Protein AF-0000000065873515 (afdb_homodimer)

Nearest PDB structures (foldseek):
  7zod-assembly1_t  TM=5.521E-01  e=2.721E+00  Escherichia coli
  6u2w-assembly1_A  TM=3.220E-01  e=3.667E+00  Homo sapiens
  4gej-assembly10_J  TM=2.648E-01  e=6.660E+00  Homo sapiens
  7zod-assembly1_t  TM=5.519E-01  e=2.684E+00  Escherichia col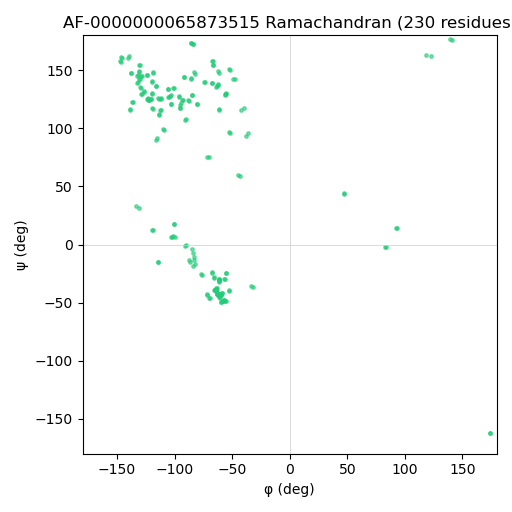i
  6u2w-assembly1_A  TM=3.619E-01  e=4.080E+00  Homo sapiens

Foldseek 3Di:
DPPPDDDPQQVVVVVLLVVCVVPPDDPDFCSVVPWGKAKDADDDDDPPDADPPDDGFIAIKTKFAKDKDWDWDADPNDIDIDIDIDHIDMDIDTDPDPDHGDDSVRRVVSRVVVNVD/DPPPDDDPQQVVQVVLLVVCVVPPPDPDFCSVVPWGKAKDADDDDDPPDADPPDDGFIAIKTKFAKDKDWDWDADPNDIDIDIDIDHIDMDIDTDPDPDHGDDSVRRVVSRVVVNVD

pLDDT: mean 88.31, std 12.33, range [30.72, 98.06]

Radius of gyration: 22.91 Å; Cα contacts (8 Å, |Δi|>4): 433; chains: 2; bounding box: 42×66×53 Å

Structure (mmCIF, N/CA/C/O backbone):
data_AF-0000000065873515-model_v1
#
loop_
_entity.id
_entity.type
_entity.pdbx_description
1 polymer 'Early E3 13.3 kDa protein'
#
loop_
_atom_site.group_PDB
_atom_site.id
_atom_site.type_symbol
_atom_site.label_atom_id
_atom_site.label_alt_id
_atom_site.label_comp_id
_atom_site.label_asym_id
_atom_site.label_entity_id
_atom_site.label_seq_id
_atom_site.pdbx_PDB_ins_code
_atom_site.Cartn_x
_atom_site.Cartn_y
_atom_site.Cartn_z
_atom_site.occupancy
_atom_site.B_iso_or_equiv
_atom_site.auth_seq_id
_atom_site.auth_comp_id
_atom_site.auth_asym_id
_atom_site.auth_atom_id
_atom_site.pdbx_PDB_model_num
ATOM 1 N N . MET A 1 1 ? 26.203 -21.922 4.719 1 31.25 1 MET A N 1
ATOM 2 C CA . MET A 1 1 ? 24.938 -21.328 4.277 1 31.25 1 MET A CA 1
ATOM 3 C C . MET A 1 1 ? 24.266 -22.219 3.24 1 31.25 1 MET A C 1
ATOM 5 O O . MET A 1 1 ? 24.797 -22.438 2.158 1 31.25 1 MET A O 1
ATOM 9 N N . ALA A 1 2 ? 23.594 -23.234 3.686 1 43.09 2 ALA A N 1
ATOM 10 C CA . ALA A 1 2 ? 23.078 -24.25 2.775 1 43.09 2 ALA A CA 1
ATOM 11 C C . ALA A 1 2 ? 22.266 -23.625 1.65 1 43.09 2 ALA A C 1
ATOM 13 O O . ALA A 1 2 ? 21.375 -22.812 1.903 1 43.09 2 ALA A O 1
ATOM 14 N N . MET A 1 3 ? 22.766 -23.391 0.52 1 44.97 3 MET A N 1
ATOM 15 C CA . MET A 1 3 ? 22.062 -22.922 -0.662 1 44.97 3 MET A CA 1
ATOM 16 C C . MET A 1 3 ? 20.75 -23.688 -0.859 1 44.97 3 MET A C 1
ATOM 18 O O . MET A 1 3 ? 20.781 -24.875 -1.201 1 44.97 3 MET A O 1
ATOM 22 N N . THR A 1 4 ? 19.875 -23.609 0.131 1 55.56 4 THR A N 1
ATOM 23 C CA . THR A 1 4 ? 18.656 -24.391 -0.021 1 55.56 4 THR A CA 1
ATOM 24 C C . THR A 1 4 ? 18.203 -24.406 -1.478 1 55.56 4 THR A C 1
ATOM 26 O O . THR A 1 4 ? 18.109 -23.359 -2.117 1 55.56 4 THR A O 1
ATOM 29 N N . GLU A 1 5 ? 18.547 -25.422 -2.211 1 71.75 5 GLU A N 1
ATOM 30 C CA . GLU A 1 5 ? 18.234 -25.672 -3.615 1 71.75 5 GLU A CA 1
ATOM 31 C C . GLU A 1 5 ? 16.781 -25.312 -3.928 1 71.75 5 GLU A C 1
ATOM 33 O O . GLU A 1 5 ? 15.875 -25.719 -3.201 1 71.75 5 GLU A O 1
ATOM 38 N N . GLU A 1 6 ? 16.578 -24.328 -4.777 1 83.81 6 GLU A N 1
ATOM 39 C CA . GLU A 1 6 ? 15.25 -23.953 -5.234 1 83.81 6 GLU A CA 1
ATOM 40 C C . GLU A 1 6 ? 14.531 -25.156 -5.859 1 83.81 6 GLU A C 1
ATOM 42 O O . GLU A 1 6 ? 15.148 -25.969 -6.539 1 83.81 6 GLU A O 1
ATOM 47 N N . SER A 1 7 ? 13.328 -25.438 -5.43 1 91 7 SER A N 1
ATOM 48 C CA . SER A 1 7 ? 12.539 -26.516 -6.016 1 91 7 SER A CA 1
ATOM 49 C C . SER A 1 7 ? 12.469 -26.391 -7.535 1 91 7 SER A C 1
ATOM 51 O O . SER A 1 7 ? 12.648 -25.297 -8.078 1 91 7 SER A O 1
ATOM 53 N N . VAL A 1 8 ? 12.344 -27.547 -8.195 1 94.69 8 VAL A N 1
ATOM 54 C CA . VAL A 1 8 ? 12.219 -27.562 -9.648 1 94.69 8 VAL A CA 1
ATOM 55 C C . VAL A 1 8 ? 11.086 -26.641 -10.086 1 94.69 8 VAL A C 1
ATOM 57 O O . VAL A 1 8 ? 11.211 -25.922 -11.078 1 94.69 8 VAL A O 1
ATOM 60 N N . ASP A 1 9 ? 10 -26.641 -9.336 1 96.06 9 ASP A N 1
ATOM 61 C CA . ASP A 1 9 ? 8.859 -25.797 -9.672 1 96.06 9 ASP A CA 1
ATOM 62 C C . ASP A 1 9 ? 9.219 -24.312 -9.562 1 96.06 9 ASP A C 1
ATOM 64 O O . ASP A 1 9 ? 8.828 -23.516 -10.406 1 96.06 9 ASP A O 1
ATOM 68 N N . GLN A 1 10 ? 9.984 -24.016 -8.57 1 97.38 10 GLN A N 1
ATOM 69 C CA . GLN A 1 10 ? 10.406 -22.625 -8.43 1 97.38 10 GLN A CA 1
ATOM 70 C C . GLN A 1 10 ? 11.289 -22.203 -9.594 1 97.38 10 GLN A C 1
ATOM 72 O O . GLN A 1 10 ? 11.172 -21.062 -10.086 1 97.38 10 GLN A O 1
ATOM 77 N N . VAL A 1 11 ? 12.109 -23.031 -10.016 1 97.5 11 VAL A N 1
ATOM 78 C CA . VAL A 1 11 ? 12.961 -22.719 -11.156 1 97.5 11 VAL A CA 1
ATOM 79 C C . VAL A 1 11 ? 12.102 -22.453 -12.391 1 97.5 11 VAL A C 1
ATOM 81 O O .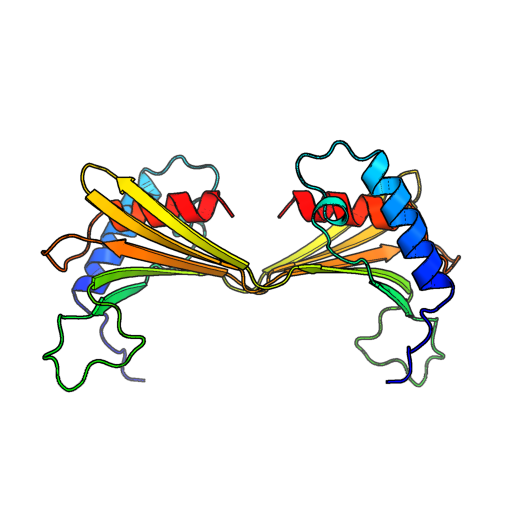 VAL A 1 11 ? 12.367 -21.531 -13.156 1 97.5 11 VAL A O 1
ATOM 84 N N . GLU A 1 12 ? 11.141 -23.312 -12.508 1 97.81 12 GLU A N 1
ATOM 85 C CA . GLU A 1 12 ? 10.234 -23.125 -13.633 1 97.81 12 GLU A CA 1
ATOM 86 C C . GLU A 1 12 ? 9.5 -21.781 -13.539 1 97.81 12 GLU A C 1
ATOM 88 O O . GLU A 1 12 ? 9.352 -21.078 -14.547 1 97.81 12 GLU A O 1
ATOM 93 N N . VAL A 1 13 ? 9.047 -21.422 -12.391 1 98 13 VAL A N 1
ATOM 94 C CA . VAL A 1 13 ? 8.391 -20.141 -12.188 1 98 13 VAL A CA 1
ATOM 95 C C . VAL A 1 13 ? 9.344 -19 -12.57 1 98 13 VAL A C 1
ATOM 97 O O . VAL A 1 13 ? 8.945 -18.062 -13.25 1 98 13 VAL A O 1
ATOM 100 N N . ASN A 1 14 ? 10.547 -19.141 -12.188 1 98.06 14 ASN A N 1
ATOM 101 C CA . ASN A 1 14 ? 11.547 -18.125 -12.523 1 98.06 14 ASN A CA 1
ATOM 102 C C . ASN A 1 14 ? 11.703 -17.984 -14.039 1 98.06 14 ASN A C 1
ATOM 104 O O . ASN A 1 14 ? 11.812 -16.859 -14.547 1 98.06 14 ASN A O 1
ATOM 108 N N . CYS A 1 15 ? 11.727 -19.094 -14.641 1 97.94 15 CYS A N 1
ATOM 109 C CA . CYS A 1 15 ? 11.852 -19.078 -16.094 1 97.94 15 CYS A CA 1
ATOM 110 C C . CYS A 1 15 ? 10.648 -18.391 -16.734 1 97.94 15 CYS A C 1
ATOM 112 O O . CYS A 1 15 ? 10.805 -17.578 -17.656 1 97.94 15 CYS A O 1
ATOM 114 N N . LEU A 1 16 ? 9.508 -18.703 -16.234 1 97.62 16 LEU A N 1
ATOM 115 C CA . LEU A 1 16 ? 8.289 -18.094 -16.75 1 97.62 16 LEU A CA 1
ATOM 116 C C . LEU A 1 16 ? 8.297 -16.578 -16.5 1 97.62 16 LEU A C 1
ATOM 118 O O . LEU A 1 16 ? 7.828 -15.812 -17.344 1 97.62 16 LEU A O 1
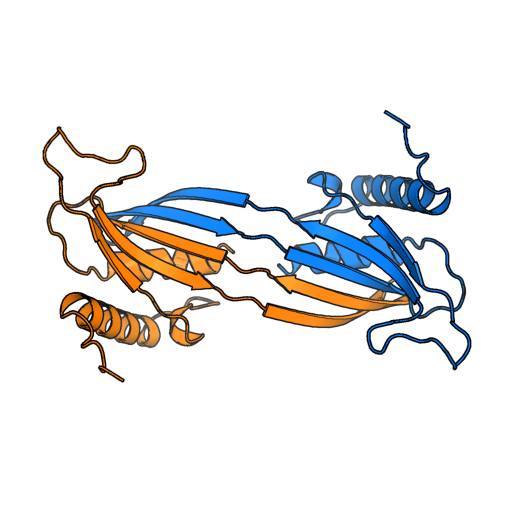ATOM 122 N N . CYS A 1 17 ? 8.773 -16.188 -15.398 1 98 17 CYS A N 1
ATOM 123 C CA . CYS A 1 17 ? 8.883 -14.766 -15.086 1 98 17 CYS A CA 1
ATOM 124 C C . CYS A 1 17 ? 9.805 -14.062 -16.078 1 98 17 CYS A C 1
ATOM 126 O O . CYS A 1 17 ? 9.5 -12.961 -16.547 1 98 17 CYS A O 1
ATOM 128 N N . VAL A 1 18 ? 10.898 -14.688 -16.375 1 97.62 18 VAL A N 1
ATOM 129 C CA . VAL A 1 18 ? 11.836 -14.117 -17.328 1 97.62 18 VAL A CA 1
ATOM 130 C C . VAL A 1 18 ? 11.156 -13.93 -18.688 1 97.62 18 VAL A C 1
ATOM 132 O O . VAL A 1 18 ? 11.258 -12.867 -19.297 1 97.62 18 VAL A O 1
ATOM 135 N N . GLN A 1 19 ? 10.555 -14.969 -19.047 1 97.44 19 GLN A N 1
ATOM 136 C CA . GLN A 1 19 ? 9.82 -14.906 -20.297 1 97.44 19 GLN A CA 1
ATOM 137 C C . GLN A 1 19 ? 8.805 -13.773 -20.297 1 97.44 19 GLN A C 1
ATOM 139 O O . GLN A 1 19 ? 8.711 -13 -21.25 1 97.44 19 GLN A O 1
ATOM 144 N N . HIS A 1 20 ? 8.008 -13.656 -19.25 1 97.06 20 HIS A N 1
ATOM 145 C CA . HIS A 1 20 ? 7.023 -12.594 -19.109 1 97.06 20 HIS A CA 1
ATOM 146 C C . HIS A 1 20 ? 7.68 -11.219 -19.172 1 97.06 20 HIS A C 1
ATOM 148 O O . HIS A 1 20 ? 7.211 -10.336 -19.891 1 97.06 20 HIS A O 1
ATOM 154 N N . GLY A 1 21 ? 8.727 -11.023 -18.422 1 96.88 21 GLY A N 1
ATOM 155 C CA . GLY A 1 21 ? 9.414 -9.742 -18.375 1 96.88 21 GLY A CA 1
ATOM 156 C C . GLY A 1 21 ? 9.891 -9.273 -19.734 1 96.88 21 GLY A C 1
ATOM 157 O O . GLY A 1 21 ? 9.938 -8.07 -20.016 1 96.88 21 GLY A O 1
ATOM 158 N N . GLN A 1 22 ? 10.188 -10.188 -20.609 1 95.75 22 GLN A N 1
ATOM 159 C CA . GLN A 1 22 ? 10.68 -9.875 -21.953 1 95.75 22 GLN A CA 1
ATOM 160 C C . GLN A 1 22 ? 9.547 -9.406 -22.859 1 95.75 22 GLN A C 1
ATOM 162 O O . GLN A 1 22 ? 9.758 -8.586 -23.75 1 95.75 22 GLN A O 1
ATOM 167 N N . SER A 1 23 ? 8.359 -9.828 -22.547 1 94.88 23 SER A N 1
ATOM 168 C CA . SER A 1 23 ? 7.277 -9.586 -23.516 1 94.88 23 SER A CA 1
ATOM 169 C C . SER A 1 23 ? 6.238 -8.625 -22.938 1 94.88 23 SER A C 1
ATOM 171 O O . SER A 1 23 ? 5.379 -8.133 -23.672 1 94.88 23 SER A O 1
ATOM 173 N N . CYS A 1 24 ? 6.266 -8.406 -21.672 1 95.88 24 CYS A N 1
ATOM 174 C CA . CYS A 1 24 ? 5.219 -7.625 -21.031 1 95.88 24 CYS A CA 1
ATOM 175 C C . CYS A 1 24 ? 5.277 -6.168 -21.469 1 95.88 24 CYS A C 1
ATOM 177 O O . CYS A 1 24 ? 6.348 -5.559 -21.484 1 95.88 24 CYS A O 1
ATOM 179 N N . ASN A 1 25 ? 4.117 -5.559 -21.719 1 93.44 25 ASN A N 1
ATOM 180 C CA . ASN A 1 25 ? 4.031 -4.164 -22.125 1 93.44 25 ASN A CA 1
ATOM 181 C C . ASN A 1 25 ? 3.229 -3.332 -21.125 1 93.44 25 ASN A C 1
ATOM 183 O O . ASN A 1 25 ? 2.814 -2.213 -21.438 1 93.44 25 ASN A O 1
ATOM 187 N N . ASN A 1 26 ? 3.023 -3.945 -20.031 1 90.5 26 ASN A N 1
ATOM 188 C CA . ASN A 1 26 ? 2.275 -3.205 -19.016 1 90.5 26 ASN A CA 1
ATOM 189 C C . ASN A 1 26 ? 3.064 -2.004 -18.5 1 90.5 26 ASN A C 1
ATOM 191 O O . ASN A 1 26 ? 4.293 -1.978 -18.594 1 90.5 26 ASN A O 1
ATOM 195 N N . THR A 1 27 ? 2.389 -0.987 -18 1 88.12 27 THR A N 1
ATOM 196 C CA . THR A 1 27 ? 3 0.213 -17.438 1 88.12 27 THR A CA 1
ATOM 197 C C . THR A 1 27 ? 3.943 -0.146 -16.297 1 88.12 27 THR A C 1
ATOM 199 O O . THR A 1 27 ? 5.047 0.396 -16.203 1 88.12 27 THR A O 1
ATOM 202 N N . ARG A 1 28 ? 3.391 -0.984 -15.445 1 90.44 28 ARG A N 1
ATOM 203 C CA . ARG A 1 28 ? 4.203 -1.546 -14.375 1 90.44 28 ARG A CA 1
ATOM 204 C C . ARG A 1 28 ? 4.27 -3.066 -14.469 1 90.44 28 ARG A C 1
ATOM 206 O O . ARG A 1 28 ? 3.312 -3.705 -14.914 1 90.44 28 ARG A O 1
ATOM 213 N N . CYS A 1 29 ? 5.43 -3.578 -14.195 1 95.69 29 CYS A N 1
ATOM 214 C CA . CYS A 1 29 ? 5.652 -5.02 -14.219 1 95.69 29 CYS A CA 1
ATOM 215 C C . CYS A 1 29 ? 6.484 -5.461 -13.016 1 95.69 29 CYS A C 1
ATOM 217 O O . CYS A 1 29 ? 7.625 -5.031 -12.859 1 95.69 29 CYS A O 1
ATOM 219 N N . PHE A 1 30 ? 5.887 -6.402 -12.242 1 96 30 PHE A N 1
ATOM 220 C CA . PHE A 1 30 ? 6.574 -6.777 -11.016 1 96 30 PHE A CA 1
ATOM 221 C C . PHE A 1 30 ? 7.891 -7.48 -11.32 1 96 30 PHE A C 1
ATOM 223 O O . PHE A 1 30 ? 8.852 -7.375 -10.555 1 96 30 PHE A O 1
ATOM 230 N N . VAL A 1 31 ? 7.969 -8.141 -12.445 1 97.12 31 VAL A N 1
ATOM 231 C CA . VAL A 1 31 ? 9.195 -8.828 -12.836 1 97.12 31 VAL A CA 1
ATOM 232 C C . VAL A 1 31 ? 10.273 -7.809 -13.188 1 97.12 31 VAL A C 1
ATOM 234 O O . VAL A 1 31 ? 11.406 -7.902 -12.711 1 97.12 31 VAL A O 1
ATOM 237 N N . LYS A 1 32 ? 9.875 -6.84 -13.961 1 95.56 32 LYS A N 1
ATOM 238 C CA . LYS A 1 32 ? 10.82 -5.82 -14.406 1 95.56 32 LYS A CA 1
ATOM 239 C C . LYS A 1 32 ? 11.289 -4.965 -13.234 1 95.56 32 LYS A C 1
ATOM 241 O O . LYS A 1 32 ? 12.383 -4.395 -13.273 1 95.56 32 LYS A O 1
ATOM 246 N N . GLU A 1 33 ? 10.469 -4.938 -12.203 1 93.19 33 GLU A N 1
ATOM 247 C CA . GLU A 1 33 ? 10.812 -4.141 -11.031 1 93.19 33 GLU A CA 1
ATOM 248 C C . GLU A 1 33 ? 11.586 -4.973 -10.008 1 93.19 33 GLU A C 1
ATOM 250 O O . GLU A 1 33 ? 11.852 -4.508 -8.898 1 93.19 33 GLU A O 1
ATOM 255 N N . GLY A 1 34 ? 11.812 -6.223 -10.289 1 94.12 34 GLY A N 1
ATOM 256 C CA . GLY A 1 34 ? 12.719 -7.047 -9.508 1 94.12 34 GLY A CA 1
ATOM 257 C C . GLY A 1 34 ? 12.008 -7.816 -8.406 1 94.12 34 GLY A C 1
ATOM 258 O O . GLY A 1 34 ? 12.656 -8.32 -7.48 1 94.12 34 GLY A O 1
ATOM 259 N N . LEU A 1 35 ? 10.734 -7.879 -8.469 1 95.12 35 LEU A N 1
ATOM 260 C CA . LEU A 1 35 ? 9.992 -8.633 -7.461 1 95.12 35 LEU A CA 1
ATOM 261 C C . LEU A 1 35 ? 9.969 -10.117 -7.809 1 95.12 35 LEU A C 1
ATOM 263 O O . LEU A 1 35 ? 9.914 -10.484 -8.984 1 95.12 35 LEU A O 1
ATOM 267 N N . ARG A 1 36 ? 9.945 -10.898 -6.781 1 96.31 36 ARG A N 1
ATOM 268 C CA . ARG A 1 36 ? 9.992 -12.352 -6.945 1 96.31 36 ARG A CA 1
ATOM 269 C C . ARG A 1 36 ? 8.602 -12.961 -6.785 1 96.31 36 ARG A C 1
ATOM 271 O O . ARG A 1 36 ? 7.84 -12.555 -5.906 1 96.31 36 ARG A O 1
ATOM 278 N N . ALA A 1 37 ? 8.312 -13.875 -7.73 1 97.88 37 ALA A N 1
ATOM 279 C CA . ALA A 1 37 ? 7.145 -14.742 -7.547 1 97.88 37 ALA A CA 1
ATOM 280 C C . ALA A 1 37 ? 7.535 -16.047 -6.875 1 97.88 37 ALA A C 1
ATOM 282 O O . ALA A 1 37 ? 8.391 -16.781 -7.383 1 97.88 37 ALA A O 1
ATOM 283 N N . ASN A 1 38 ? 6.875 -16.328 -5.762 1 97.94 38 ASN A N 1
ATOM 284 C CA . ASN A 1 38 ? 7.18 -17.562 -5.027 1 97.94 38 ASN A CA 1
ATOM 285 C C . ASN A 1 38 ? 6.121 -18.625 -5.258 1 97.94 38 ASN A C 1
ATOM 287 O O . ASN A 1 38 ? 4.934 -18.391 -5.039 1 97.94 38 ASN A O 1
ATOM 291 N N . TRP A 1 39 ? 6.609 -19.828 -5.641 1 97.81 39 TRP A N 1
ATOM 292 C CA . TRP A 1 39 ? 5.746 -20.969 -5.93 1 97.81 39 TRP A CA 1
ATOM 293 C C . TRP A 1 39 ? 5.184 -21.562 -4.645 1 97.81 39 TRP A C 1
ATOM 295 O O . TRP A 1 39 ? 5.883 -21.641 -3.629 1 97.81 39 TRP A O 1
ATOM 305 N N . PHE A 1 40 ? 3.908 -21.938 -4.723 1 95.94 40 PHE A N 1
ATOM 306 C CA . PHE A 1 40 ? 3.359 -22.75 -3.639 1 95.94 40 PHE A CA 1
ATOM 307 C C . PHE A 1 40 ? 2.48 -23.875 -4.188 1 95.94 40 PHE A C 1
ATOM 309 O O . PHE A 1 40 ? 1.904 -23.734 -5.27 1 95.94 40 PHE A O 1
ATOM 316 N N . TYR A 1 41 ? 2.482 -24.969 -3.508 1 93.88 41 TYR A N 1
ATOM 317 C CA . TYR A 1 41 ? 1.609 -26.109 -3.768 1 93.88 41 TYR A CA 1
ATOM 318 C C . TYR A 1 41 ? 1.085 -26.703 -2.467 1 93.88 41 TYR A C 1
ATOM 320 O O . TYR A 1 41 ? 1.865 -27.109 -1.6 1 93.88 41 TYR A O 1
ATOM 328 N N . ASN A 1 42 ? -0.212 -26.609 -2.334 1 89.06 42 ASN A N 1
ATOM 329 C CA . ASN A 1 42 ? -0.909 -27.234 -1.216 1 89.06 42 ASN A CA 1
ATOM 330 C C . ASN A 1 42 ? -1.734 -28.422 -1.673 1 89.06 42 ASN A C 1
ATOM 332 O O . ASN A 1 42 ? -2.863 -28.266 -2.141 1 89.06 42 ASN A O 1
ATOM 336 N N . PRO A 1 43 ? -1.222 -29.609 -1.515 1 84.5 43 PRO A N 1
ATOM 337 C CA . PRO A 1 43 ? -1.924 -30.797 -1.989 1 84.5 43 PRO A CA 1
ATOM 338 C C . PRO A 1 43 ? -3.219 -31.062 -1.225 1 84.5 43 PRO A C 1
ATOM 340 O O . PRO A 1 43 ? -3.436 -30.5 -0.152 1 84.5 43 PRO A O 1
ATOM 343 N N . VAL A 1 44 ? -4.078 -31.797 -1.891 1 77 44 VAL A N 1
ATOM 344 C CA . VAL A 1 44 ? -5.293 -32.25 -1.218 1 77 44 VAL A CA 1
ATOM 345 C C . VAL A 1 44 ? -4.926 -33.125 -0.026 1 77 44 VAL A C 1
ATOM 347 O O . VAL A 1 44 ? -4.113 -34.031 -0.152 1 77 44 VAL A O 1
ATOM 350 N N . LEU A 1 45 ? -5.281 -32.625 1.224 1 76.62 45 LEU A N 1
ATOM 351 C CA . LEU A 1 45 ? -4.98 -33.406 2.412 1 76.62 45 LEU A CA 1
ATOM 352 C C . LEU A 1 45 ? -6.156 -34.312 2.773 1 76.62 45 LEU A C 1
ATOM 354 O O . LEU A 1 45 ? -7.301 -34 2.438 1 76.62 45 LEU A O 1
ATOM 358 N N . GLU A 1 46 ? -5.836 -35.469 3.262 1 69.44 46 GLU A N 1
ATOM 359 C CA . GLU A 1 46 ? -6.863 -36.375 3.783 1 69.44 46 GLU A CA 1
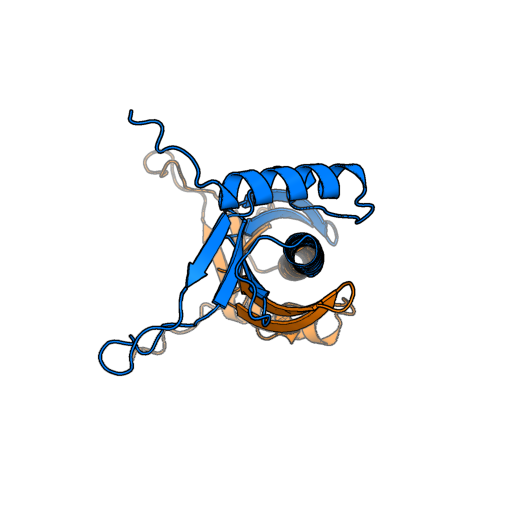ATOM 360 C C . GLU A 1 46 ? -7.598 -35.75 4.965 1 69.44 46 GLU A C 1
ATOM 362 O O . GLU A 1 46 ? -7.055 -34.875 5.641 1 69.44 46 GLU A O 1
ATOM 367 N N . GLU A 1 47 ? -8.992 -35.875 5.086 1 63.38 47 GLU A N 1
ATOM 368 C CA . GLU A 1 47 ? -10.023 -35.281 5.941 1 63.38 47 GLU A CA 1
ATOM 369 C C . GLU A 1 47 ? -9.484 -35 7.344 1 63.38 47 GLU A C 1
ATOM 371 O O . GLU A 1 47 ? -9.836 -34 7.969 1 63.38 47 GLU A O 1
ATOM 376 N N . 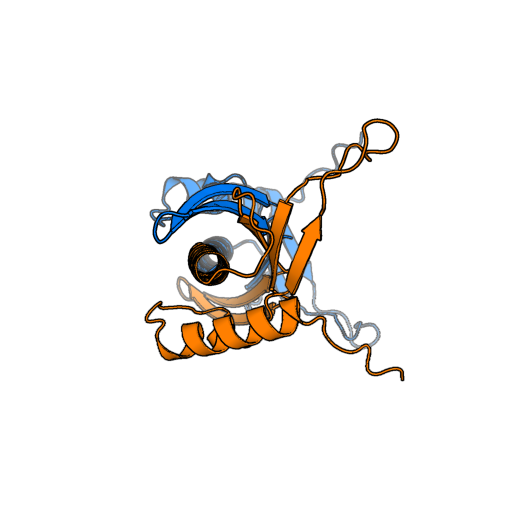PHE A 1 48 ? -8.695 -35.75 7.855 1 61.25 48 PHE A N 1
ATOM 377 C CA . PHE A 1 48 ? -8.617 -35.688 9.312 1 61.25 48 PHE A CA 1
ATOM 378 C C . PHE A 1 48 ? -7.691 -34.531 9.742 1 61.25 48 PHE A C 1
ATOM 380 O O . PHE A 1 48 ? -7.789 -34.062 10.867 1 61.25 48 PHE A O 1
ATOM 387 N N . ALA A 1 49 ? -6.965 -34.031 8.805 1 61.91 49 ALA A N 1
ATOM 388 C CA . ALA A 1 49 ? -5.953 -33.125 9.367 1 61.91 49 ALA A CA 1
ATOM 389 C C . ALA A 1 49 ? -5.941 -31.797 8.641 1 61.91 49 ALA A C 1
ATOM 391 O O . ALA A 1 49 ? -4.91 -31.125 8.586 1 61.91 49 ALA A O 1
ATOM 392 N N . ILE A 1 50 ? -7.105 -31.359 8.148 1 63.47 50 ILE A N 1
ATOM 393 C CA . ILE A 1 50 ? -6.984 -30.156 7.332 1 63.47 50 ILE A CA 1
ATOM 394 C C . ILE A 1 50 ? -7.16 -28.906 8.203 1 63.47 50 ILE A C 1
ATOM 396 O O . ILE A 1 50 ? -8.203 -28.734 8.828 1 63.47 50 ILE A O 1
ATOM 400 N N . PRO A 1 51 ? -6.059 -28.234 8.438 1 67.12 51 PRO A N 1
ATOM 401 C CA . PRO A 1 51 ? -6.227 -26.953 9.133 1 67.12 51 PRO A CA 1
ATOM 402 C C . PRO A 1 51 ? -7.328 -26.094 8.523 1 67.12 51 PRO A C 1
ATOM 404 O O . PRO A 1 51 ? -7.562 -26.141 7.312 1 67.12 51 PRO A O 1
ATOM 407 N N . ASP A 1 52 ? -8.102 -25.391 9.242 1 68.81 52 ASP A N 1
ATOM 408 C CA . ASP A 1 52 ? -9.211 -24.562 8.812 1 68.81 52 ASP A CA 1
ATOM 409 C C . ASP A 1 52 ? -8.758 -23.547 7.758 1 68.81 52 ASP A C 1
ATOM 411 O O . ASP A 1 52 ? -9.523 -23.203 6.855 1 68.81 52 ASP A O 1
ATOM 415 N N . SER A 1 53 ? -7.449 -23.234 7.805 1 69.25 53 SER A N 1
ATOM 416 C CA . SER A 1 53 ? -6.98 -22.172 6.926 1 69.25 53 SER A CA 1
ATOM 417 C C . SER A 1 53 ? -6.309 -22.734 5.68 1 69.25 53 SER A C 1
ATOM 419 O O . SER A 1 53 ? -5.844 -21.984 4.82 1 69.25 53 SER A O 1
ATOM 421 N N . TYR A 1 54 ? -6.418 -24.062 5.598 1 75.94 54 TYR A N 1
ATOM 422 C CA . TYR A 1 54 ? -5.715 -24.688 4.488 1 75.94 54 TYR A CA 1
ATOM 423 C C . TYR A 1 54 ? -6.512 -24.562 3.195 1 75.94 54 TYR A C 1
ATOM 425 O O . TYR A 1 54 ? -7.711 -24.859 3.17 1 75.94 54 TYR A O 1
ATOM 433 N N . GLN A 1 55 ? -5.871 -23.938 2.264 1 78.19 55 GLN A N 1
ATOM 434 C CA . GLN A 1 55 ? -6.477 -23.844 0.938 1 78.19 55 GLN A CA 1
ATOM 435 C C . GLN A 1 55 ? -5.668 -24.641 -0.087 1 78.19 55 GLN A C 1
ATOM 437 O O . GLN A 1 55 ? -4.504 -24.328 -0.343 1 78.19 55 GLN A O 1
ATOM 442 N N . GLU A 1 56 ? -6.379 -25.688 -0.5 1 83.19 56 GLU A N 1
ATOM 443 C CA . GLU A 1 56 ? -5.742 -26.484 -1.536 1 83.19 56 GLU A CA 1
ATOM 444 C C . GLU A 1 56 ? -5.508 -25.672 -2.805 1 83.19 56 GLU A C 1
ATOM 446 O O . GLU A 1 56 ? -6.258 -24.75 -3.102 1 83.19 56 GLU A O 1
ATOM 451 N N . GLY A 1 57 ? -4.414 -26.109 -3.449 1 89.75 57 GLY A N 1
ATOM 452 C CA . GLY A 1 57 ? -4.164 -25.484 -4.734 1 89.75 57 GLY A CA 1
ATOM 453 C C . GLY A 1 57 ? -2.699 -25.172 -4.969 1 89.75 57 GLY A C 1
ATOM 454 O O . GLY A 1 57 ? -1.834 -25.609 -4.207 1 89.75 57 GLY A O 1
ATOM 455 N N . HIS A 1 58 ? -2.479 -24.703 -6.062 1 95.19 58 HIS A N 1
ATOM 456 C CA . HIS A 1 58 ? -1.141 -24.25 -6.438 1 95.19 58 HIS A CA 1
ATOM 457 C C . HIS A 1 58 ? -1.174 -22.859 -7.031 1 95.19 58 HIS A C 1
ATOM 459 O O . HIS A 1 58 ? -2.223 -22.391 -7.488 1 95.19 58 HIS A O 1
ATOM 465 N N . GLY A 1 59 ? -0.028 -22.219 -6.891 1 97.19 59 GLY A N 1
ATOM 466 C CA . GLY A 1 59 ? 0.02 -20.844 -7.391 1 97.19 59 GLY A CA 1
ATOM 467 C C . GLY A 1 59 ? 1.321 -20.141 -7.066 1 97.19 59 GLY A C 1
ATOM 468 O O . GLY A 1 59 ? 2.35 -20.781 -6.859 1 97.19 59 GLY A O 1
ATOM 469 N N . VAL A 1 60 ? 1.225 -18.781 -7.18 1 97.56 60 VAL A N 1
ATOM 470 C CA . VAL A 1 60 ? 2.396 -17.969 -6.879 1 97.56 60 VAL A CA 1
ATOM 471 C C . VAL A 1 60 ? 2.006 -16.828 -5.93 1 97.56 60 VAL A C 1
ATOM 473 O O . VAL A 1 60 ? 0.865 -16.375 -5.945 1 97.56 60 VAL A O 1
ATOM 476 N N . ASN A 1 61 ? 2.965 -16.422 -5.082 1 97.38 61 ASN A N 1
ATOM 477 C CA . ASN A 1 61 ? 2.875 -15.242 -4.227 1 97.38 61 ASN A CA 1
ATOM 478 C C . ASN A 1 61 ? 3.922 -14.195 -4.598 1 97.38 61 ASN A C 1
ATOM 480 O O . ASN A 1 61 ? 5.074 -14.539 -4.875 1 97.38 61 ASN A O 1
ATOM 484 N N . VAL A 1 62 ? 3.486 -13.008 -4.625 1 96.94 62 VAL A N 1
ATOM 485 C CA . VAL A 1 62 ? 4.402 -11.883 -4.801 1 96.94 62 VAL A CA 1
ATOM 486 C C . VAL A 1 62 ? 4.297 -10.938 -3.605 1 96.94 62 VAL A C 1
ATOM 488 O O . VAL A 1 62 ? 3.207 -10.469 -3.275 1 96.94 62 VAL A O 1
ATOM 491 N N . LYS A 1 63 ? 5.383 -10.688 -3.008 1 95.19 63 LYS A N 1
ATOM 492 C CA . LYS A 1 63 ? 5.43 -9.758 -1.885 1 95.19 63 LYS A CA 1
ATOM 493 C C . LYS A 1 63 ? 6.012 -8.414 -2.309 1 95.19 63 LYS A C 1
ATOM 495 O O . LYS A 1 63 ? 7.105 -8.352 -2.881 1 95.19 63 LYS A O 1
ATOM 500 N N . ILE A 1 64 ? 5.273 -7.449 -2.137 1 90.62 64 ILE A N 1
ATOM 501 C CA . ILE A 1 64 ? 5.762 -6.09 -2.344 1 90.62 64 ILE A CA 1
ATOM 502 C C . ILE A 1 64 ? 6.219 -5.496 -1.015 1 90.62 64 ILE A C 1
ATOM 504 O O . ILE A 1 64 ? 5.441 -5.426 -0.058 1 90.62 64 ILE A O 1
ATOM 508 N N . THR A 1 65 ? 7.383 -5.137 -0.906 1 86.62 65 THR A N 1
ATOM 509 C CA . THR A 1 65 ? 7.984 -4.711 0.353 1 86.62 65 THR A CA 1
ATOM 510 C C . THR A 1 65 ? 7.723 -3.23 0.607 1 86.62 65 THR A C 1
ATOM 512 O O . THR A 1 65 ? 7.25 -2.518 -0.282 1 86.62 65 THR A O 1
ATOM 515 N N . PHE A 1 66 ? 8.148 -2.873 1.805 1 85.5 66 PHE A N 1
ATOM 516 C CA . PHE A 1 66 ? 8.047 -1.497 2.275 1 85.5 66 PHE A CA 1
ATOM 517 C C . PHE A 1 66 ? 8.734 -0.541 1.305 1 85.5 66 PHE A C 1
ATOM 519 O O . PHE A 1 66 ? 9.789 -0.854 0.757 1 85.5 66 PHE A O 1
ATOM 526 N N . SER A 1 67 ? 8.023 0.424 0.97 1 84.88 67 SER A N 1
ATOM 527 C CA . SER A 1 67 ? 8.648 1.503 0.21 1 84.88 67 SER A CA 1
ATOM 528 C C . SER A 1 67 ? 8.297 2.865 0.8 1 84.88 67 SER A C 1
ATOM 530 O O . SER A 1 67 ? 7.281 3.014 1.478 1 84.88 67 SER A O 1
ATOM 532 N N . HIS A 1 68 ? 9.266 3.76 0.71 1 90.25 68 HIS A N 1
ATOM 533 C CA . HIS A 1 68 ? 9.086 5.125 1.195 1 90.25 68 HIS A CA 1
ATOM 534 C C . HIS A 1 68 ? 9.43 6.145 0.114 1 90.25 68 HIS A C 1
ATOM 536 O O . HIS A 1 68 ? 10.406 5.977 -0.617 1 90.25 68 HIS A O 1
ATOM 542 N N . ARG A 1 69 ? 8.547 7.051 -0.046 1 86.12 69 ARG A N 1
ATOM 543 C CA . ARG A 1 69 ? 8.781 8.164 -0.96 1 86.12 69 ARG A CA 1
ATOM 544 C C . ARG A 1 69 ? 8.477 9.5 -0.29 1 86.12 69 ARG A C 1
ATOM 546 O O . ARG A 1 69 ? 7.594 9.578 0.569 1 86.12 69 ARG A O 1
ATOM 553 N N . SER A 1 70 ? 9.305 10.484 -0.613 1 90.38 70 SER A N 1
ATOM 554 C CA . SER A 1 70 ? 9.078 11.836 -0.12 1 90.38 70 SER A CA 1
ATOM 555 C C . SER A 1 70 ? 9.18 12.859 -1.247 1 90.38 70 SER A C 1
ATOM 557 O O . SER A 1 70 ? 9.969 12.688 -2.18 1 90.38 70 SER A O 1
ATOM 559 N N . ARG A 1 71 ? 8.336 13.828 -1.246 1 89.81 71 ARG A N 1
ATOM 560 C CA . ARG A 1 71 ? 8.406 14.898 -2.238 1 89.81 71 ARG A CA 1
ATOM 561 C C . ARG A 1 71 ? 7.934 16.219 -1.648 1 89.81 71 ARG A C 1
ATOM 563 O O . ARG A 1 71 ? 7.242 16.25 -0.627 1 89.81 71 ARG A O 1
ATOM 570 N N . ASN A 1 72 ? 8.383 17.281 -2.289 1 91.69 72 ASN A N 1
ATOM 571 C CA . ASN A 1 72 ? 7.895 18.609 -1.966 1 91.69 72 ASN A CA 1
ATOM 572 C C . ASN A 1 72 ? 6.777 19.047 -2.912 1 91.69 72 ASN A C 1
ATOM 574 O O . ASN A 1 72 ? 6.879 18.859 -4.125 1 91.69 72 ASN A O 1
ATOM 578 N N . LEU A 1 73 ? 5.707 19.453 -2.277 1 89.69 73 LEU A N 1
ATOM 579 C CA . LEU A 1 73 ? 4.602 19.984 -3.07 1 89.69 73 LEU A CA 1
ATOM 580 C C . LEU A 1 73 ? 4.312 21.422 -2.701 1 89.69 73 LEU A C 1
ATOM 582 O O . LEU A 1 73 ? 4.668 21.875 -1.608 1 89.69 73 LEU A O 1
ATOM 586 N N . ARG A 1 74 ? 3.875 22.156 -3.68 1 88.5 74 ARG A N 1
ATOM 587 C CA . ARG A 1 74 ? 3.391 23.516 -3.443 1 88.5 74 ARG A CA 1
ATOM 588 C C . ARG A 1 74 ? 1.891 23.609 -3.695 1 88.5 74 ARG A C 1
ATOM 590 O O . ARG A 1 74 ? 1.418 23.297 -4.789 1 88.5 74 ARG A O 1
ATOM 597 N N . HIS A 1 75 ? 1.151 23.891 -2.666 1 83.38 75 HIS A N 1
ATOM 598 C CA . HIS A 1 75 ? -0.292 24.078 -2.781 1 83.38 75 HIS A CA 1
ATOM 599 C C . HIS A 1 75 ? -0.717 25.453 -2.287 1 83.38 75 HIS A C 1
ATOM 601 O O . HIS A 1 75 ? -0.462 25.812 -1.135 1 83.38 75 HIS A O 1
ATOM 607 N N . ASN A 1 76 ? -1.388 26.125 -3.176 1 78.81 76 ASN A N 1
ATOM 608 C CA . ASN A 1 76 ? -1.914 27.453 -2.855 1 78.81 76 ASN A CA 1
ATOM 609 C C . ASN A 1 76 ? -0.86 28.328 -2.184 1 78.81 76 ASN A C 1
ATOM 611 O O . ASN A 1 76 ? -1.134 28.969 -1.163 1 78.81 76 ASN A O 1
ATOM 615 N N . GLY A 1 77 ? 0.362 28.328 -2.674 1 79.5 77 GLY A N 1
ATOM 616 C CA . GLY A 1 77 ? 1.419 29.203 -2.193 1 79.5 77 GLY A CA 1
ATOM 617 C C . GLY A 1 77 ? 2.131 28.672 -0.967 1 79.5 77 GLY A C 1
ATOM 618 O O . GLY A 1 77 ? 3.025 29.312 -0.425 1 79.5 77 GLY A O 1
ATOM 619 N N . HIS A 1 78 ? 1.679 27.5 -0.455 1 87.25 78 HIS A N 1
ATOM 620 C CA . HIS A 1 78 ? 2.289 26.875 0.709 1 87.25 78 HIS A CA 1
ATOM 621 C C . HIS A 1 78 ? 3.125 25.656 0.304 1 87.25 78 HIS A C 1
ATOM 623 O O . HIS A 1 78 ? 2.637 24.766 -0.395 1 87.25 78 HIS A O 1
ATOM 629 N N . ASP A 1 79 ? 4.375 25.75 0.796 1 90.38 79 ASP A N 1
ATOM 630 C CA . ASP A 1 79 ? 5.238 24.594 0.581 1 90.38 79 ASP A CA 1
ATOM 631 C C . ASP A 1 79 ? 5.027 23.531 1.663 1 90.38 79 ASP A C 1
ATOM 633 O O . ASP A 1 79 ? 5.004 23.859 2.854 1 90.38 79 ASP A O 1
ATOM 637 N N . VAL A 1 80 ? 4.805 22.328 1.106 1 93.94 80 VAL A N 1
ATOM 638 C CA . VAL A 1 80 ? 4.629 21.234 2.057 1 93.94 80 VAL A CA 1
ATOM 639 C C . VAL A 1 80 ? 5.559 20.078 1.694 1 93.94 80 VAL A C 1
ATOM 641 O O . VAL A 1 80 ? 5.863 19.875 0.519 1 93.94 80 VAL A O 1
ATOM 644 N N . ILE A 1 81 ? 6.062 19.406 2.73 1 94.25 81 ILE A N 1
ATOM 645 C CA . ILE A 1 81 ? 6.836 18.188 2.566 1 94.25 81 ILE A CA 1
ATOM 646 C C . ILE A 1 81 ? 5.922 16.969 2.721 1 94.25 81 ILE A C 1
ATOM 648 O O . ILE A 1 81 ? 5.273 16.812 3.756 1 94.25 81 ILE A O 1
ATOM 652 N N . CYS A 1 82 ? 5.836 16.234 1.676 1 94.88 82 CYS A N 1
ATOM 653 C CA . CYS A 1 82 ? 4.961 15.062 1.647 1 94.88 82 CYS A CA 1
ATOM 654 C C . CYS A 1 82 ? 5.77 13.773 1.738 1 94.88 82 CYS A C 1
ATOM 656 O O . CYS A 1 82 ? 6.809 13.641 1.089 1 94.88 82 CYS A O 1
ATOM 658 N N . SER A 1 83 ? 5.316 12.891 2.576 1 94.25 83 SER A N 1
ATOM 659 C CA . SER A 1 83 ? 5.93 11.562 2.672 1 94.25 83 SER A CA 1
ATOM 660 C C . SER A 1 83 ? 4.883 10.461 2.576 1 94.25 83 SER A C 1
ATOM 662 O O . SER A 1 83 ? 3.779 10.602 3.105 1 94.25 83 SER A O 1
ATOM 664 N N . TYR A 1 84 ? 5.188 9.477 1.803 1 92.88 84 TYR A N 1
ATOM 665 C CA . TYR A 1 84 ? 4.355 8.289 1.649 1 92.88 84 TYR A CA 1
ATOM 666 C C . TYR A 1 84 ? 5.141 7.027 1.978 1 92.88 84 TYR A C 1
ATOM 668 O O . TYR A 1 84 ? 6.242 6.824 1.463 1 92.88 84 TYR A O 1
ATOM 676 N N . SER A 1 85 ? 4.559 6.219 2.949 1 91.75 85 SER A N 1
ATOM 677 C CA . SER A 1 85 ? 5.148 4.918 3.258 1 91.75 85 SER A CA 1
ATOM 678 C C . SER A 1 85 ? 4.172 3.785 2.965 1 91.75 85 SER A C 1
ATOM 680 O O . SER A 1 85 ? 3.049 3.775 3.477 1 91.75 85 SER A O 1
ATOM 682 N N . HIS A 1 86 ? 4.562 3 2.051 1 88.69 86 HIS A N 1
ATOM 683 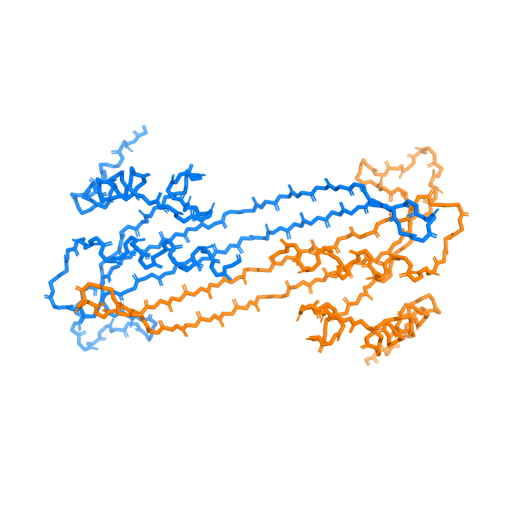C CA . HIS A 1 86 ? 3.852 1.751 1.8 1 88.69 86 HIS A CA 1
ATOM 684 C C . HIS A 1 86 ? 4.387 0.627 2.682 1 88.69 86 HIS A C 1
ATOM 686 O O . HIS A 1 86 ? 5.582 0.329 2.658 1 88.69 86 HIS A O 1
ATOM 692 N N . LEU A 1 87 ? 3.48 0.059 3.424 1 90.38 87 LEU A N 1
ATOM 693 C CA . LEU A 1 87 ? 3.928 -0.921 4.406 1 90.38 87 LEU A CA 1
ATOM 694 C C . LEU A 1 87 ? 4.094 -2.295 3.766 1 90.38 87 LEU A C 1
ATOM 696 O O . LEU A 1 87 ? 4.648 -3.209 4.383 1 90.38 87 LEU A O 1
ATOM 700 N N . GLY A 1 88 ? 3.703 -2.379 2.598 1 89.31 88 GLY A N 1
ATOM 701 C CA . GLY A 1 88 ? 3.828 -3.633 1.872 1 89.31 88 GLY A CA 1
ATOM 702 C C . GLY A 1 88 ? 2.504 -4.156 1.349 1 89.31 88 GLY A C 1
ATOM 703 O O . GLY A 1 88 ? 1.444 -3.627 1.69 1 89.31 88 GLY A O 1
ATOM 704 N N . SER A 1 89 ? 2.582 -5.008 0.448 1 91.31 89 SER A N 1
ATOM 705 C CA . SER A 1 89 ? 1.419 -5.699 -0.097 1 91.31 89 SER A CA 1
ATOM 706 C C . SER A 1 89 ? 1.761 -7.133 -0.487 1 91.31 89 SER A C 1
ATOM 708 O O . SER A 1 89 ? 2.936 -7.484 -0.612 1 91.31 89 SER A O 1
ATOM 710 N N . HIS A 1 90 ? 0.666 -7.879 -0.589 1 94.25 90 HIS A N 1
ATOM 711 C CA . HIS A 1 90 ? 0.796 -9.273 -1.001 1 94.25 90 HIS A CA 1
ATOM 712 C C . HIS A 1 90 ? -0.15 -9.594 -2.152 1 94.25 90 HIS A C 1
ATOM 714 O O . HIS A 1 90 ? -1.337 -9.266 -2.096 1 94.25 90 HIS A O 1
ATOM 720 N N . ILE A 1 91 ? 0.42 -10.18 -3.145 1 95.69 91 ILE A N 1
ATOM 721 C CA . ILE A 1 91 ? -0.372 -10.711 -4.25 1 95.69 91 ILE A CA 1
ATOM 722 C C . ILE A 1 91 ? -0.303 -12.234 -4.246 1 95.69 91 ILE A C 1
ATOM 724 O O . ILE A 1 91 ? 0.786 -12.812 -4.215 1 95.69 91 ILE A O 1
ATOM 728 N N . SER A 1 92 ? -1.471 -12.836 -4.227 1 96.44 92 SER A N 1
ATOM 729 C CA . SER A 1 92 ? -1.54 -14.297 -4.305 1 96.44 92 SER A CA 1
ATOM 730 C C . SER A 1 92 ? -2.404 -14.742 -5.48 1 96.44 92 SER A C 1
ATOM 732 O O . SER A 1 92 ? -3.557 -14.32 -5.605 1 96.44 92 SER A O 1
ATOM 734 N N . ILE A 1 93 ? -1.821 -15.539 -6.305 1 96.56 93 ILE A N 1
ATOM 735 C CA . ILE A 1 93 ? -2.545 -16.125 -7.434 1 96.56 93 ILE A CA 1
ATOM 736 C C . ILE A 1 93 ? -2.658 -17.641 -7.25 1 96.56 93 ILE A C 1
ATOM 738 O O . ILE A 1 93 ? -1.649 -18.328 -7.086 1 96.56 93 ILE A O 1
ATOM 742 N N . ARG A 1 94 ? -3.842 -18.109 -7.305 1 95.44 94 ARG A N 1
ATOM 743 C CA . ARG A 1 94 ? -4.086 -19.547 -7.164 1 95.44 94 ARG A CA 1
ATOM 744 C C . ARG A 1 94 ? -4.75 -20.109 -8.414 1 95.44 94 ARG A C 1
ATOM 746 O O . ARG A 1 94 ? -5.742 -19.562 -8.898 1 95.44 94 ARG A O 1
ATOM 753 N N . CYS A 1 95 ? -4.176 -21.156 -8.867 1 93.69 95 CYS A N 1
ATOM 754 C CA . CYS A 1 95 ? -4.727 -21.859 -10.016 1 93.69 95 CYS A CA 1
ATOM 755 C C . CYS A 1 95 ? -5.793 -22.859 -9.578 1 93.69 95 CYS A C 1
ATOM 757 O O . CYS A 1 95 ? -5.648 -23.516 -8.547 1 93.69 95 CYS A O 1
ATOM 759 N N . THR A 1 96 ? -6.855 -23 -10.383 1 87.12 96 THR A N 1
ATOM 760 C CA . THR A 1 96 ? -7.957 -23.891 -10.023 1 87.12 96 THR A CA 1
ATOM 761 C C . THR A 1 96 ? -7.875 -25.203 -10.789 1 87.12 96 THR A C 1
ATOM 763 O O . THR A 1 96 ? -8.766 -26.047 -10.68 1 87.12 96 THR A O 1
ATOM 766 N N . CYS A 1 97 ? -6.832 -25.359 -11.5 1 89.19 97 CYS A N 1
ATOM 767 C CA . CYS A 1 97 ? -6.75 -26.594 -12.289 1 89.19 97 CYS A CA 1
ATOM 768 C C . CYS A 1 97 ? -6.215 -27.75 -11.445 1 89.19 97 CYS A C 1
ATOM 770 O O . CYS A 1 97 ? -5.809 -27.547 -10.297 1 89.19 97 CYS A O 1
ATOM 772 N N . ASN A 1 98 ? -6.242 -29.016 -12.047 1 87.12 98 ASN A N 1
ATOM 773 C CA . ASN A 1 98 ? -5.816 -30.219 -11.328 1 87.12 98 ASN A CA 1
ATOM 774 C C . ASN A 1 98 ? -4.402 -30.641 -11.719 1 87.12 98 ASN A C 1
ATOM 776 O O . ASN A 1 98 ? -4.008 -31.781 -11.508 1 87.12 98 ASN A O 1
ATOM 780 N N . LYS A 1 99 ? -3.637 -29.797 -12.297 1 89.88 99 LYS A N 1
ATOM 781 C CA . LYS A 1 99 ? -2.244 -30.031 -12.664 1 89.88 99 LYS A CA 1
ATOM 782 C C . LYS A 1 99 ? -1.307 -29.094 -11.898 1 89.88 99 LYS A C 1
ATOM 784 O O . LYS A 1 99 ? -0.938 -28.031 -12.406 1 89.88 99 LYS A O 1
ATOM 789 N N . PRO A 1 100 ? -0.886 -29.547 -10.797 1 91.56 100 PRO A N 1
ATOM 790 C CA . PRO A 1 100 ? -0.09 -28.672 -9.93 1 91.56 100 PRO A CA 1
ATOM 791 C C . PRO A 1 100 ? 1.305 -28.391 -10.492 1 91.56 100 PRO A C 1
ATOM 793 O O . PRO A 1 100 ? 2.289 -28.969 -10.008 1 91.56 100 PRO A O 1
ATOM 796 N N . ARG A 1 101 ? 1.396 -27.578 -11.445 1 94 101 ARG A N 1
ATOM 797 C CA . ARG A 1 101 ? 2.639 -27.125 -12.055 1 94 101 ARG A CA 1
ATOM 798 C C . ARG A 1 101 ? 2.572 -25.625 -12.383 1 94 101 ARG A C 1
ATOM 800 O O . ARG A 1 101 ? 1.482 -25.062 -12.492 1 94 101 ARG A O 1
ATOM 807 N N . PRO A 1 102 ? 3.705 -25.078 -12.547 1 95.94 102 PRO A N 1
ATOM 808 C CA . PRO A 1 102 ? 3.713 -23.656 -12.938 1 95.94 102 PRO A CA 1
ATOM 809 C C . PRO A 1 102 ? 3.066 -23.422 -14.297 1 95.94 102 PRO A C 1
ATOM 811 O O . PRO A 1 102 ? 3.242 -24.219 -15.219 1 95.94 102 PRO A O 1
ATOM 814 N N . HIS A 1 103 ? 2.271 -22.375 -14.305 1 95 103 HIS A N 1
ATOM 815 C CA . HIS A 1 103 ? 1.635 -21.906 -15.531 1 95 103 HIS A CA 1
ATOM 816 C C . HIS A 1 103 ? 1.961 -20.438 -15.805 1 95 103 HIS A C 1
ATOM 818 O O . HIS A 1 103 ? 2.039 -19.641 -14.875 1 95 103 HIS A O 1
ATOM 824 N N . LEU A 1 104 ? 2.076 -20.125 -17.109 1 95.12 104 LEU A N 1
ATOM 825 C CA . LEU A 1 104 ? 2.334 -18.734 -17.484 1 95.12 104 LEU A CA 1
ATOM 826 C C . LEU A 1 104 ? 1.196 -17.828 -17.016 1 95.12 104 LEU A C 1
ATOM 828 O O . LEU A 1 104 ? 1.429 -16.672 -16.641 1 95.12 104 LEU A O 1
ATOM 832 N N . SER A 1 105 ? -0 -18.406 -17 1 94.62 105 SER A N 1
ATOM 833 C CA . SER A 1 105 ? -1.176 -17.625 -16.609 1 94.62 105 SER A CA 1
ATOM 834 C C . SER A 1 105 ? -1.049 -17.109 -15.18 1 94.62 105 SER A C 1
ATOM 836 O O . SER A 1 105 ? -1.591 -16.047 -14.852 1 94.62 105 SER A O 1
ATOM 838 N N . LEU A 1 106 ? -0.38 -17.797 -14.328 1 96.81 106 LEU A N 1
ATOM 839 C CA . LEU A 1 106 ? -0.173 -17.359 -12.953 1 96.81 106 LEU A CA 1
ATOM 840 C C . LEU A 1 106 ? 0.648 -16.078 -12.906 1 96.81 106 LEU A C 1
ATOM 842 O O . LEU A 1 106 ? 0.325 -15.156 -12.156 1 96.81 106 LEU A O 1
ATOM 846 N N . ILE A 1 107 ? 1.663 -15.969 -13.766 1 97.06 107 ILE A N 1
ATOM 847 C CA . ILE A 1 107 ? 2.555 -14.82 -13.828 1 97.06 107 ILE A CA 1
ATOM 848 C C . ILE A 1 107 ? 1.813 -13.617 -14.414 1 97.06 107 ILE A C 1
ATOM 850 O O . ILE A 1 107 ? 1.91 -12.508 -13.898 1 97.06 107 ILE A O 1
ATOM 854 N N . GLU A 1 108 ? 1.123 -13.922 -15.398 1 95.44 108 GLU A N 1
ATOM 855 C CA . GLU A 1 108 ? 0.362 -12.859 -16.047 1 95.44 108 GLU A CA 1
ATOM 856 C C . GLU A 1 108 ? -0.688 -12.281 -15.102 1 95.44 108 GLU A C 1
ATOM 858 O O . GLU A 1 108 ? -0.879 -11.062 -15.055 1 95.44 108 GLU A O 1
ATOM 863 N N . ALA A 1 109 ? -1.359 -13.172 -14.367 1 95 109 ALA A N 1
ATOM 864 C CA . ALA A 1 109 ? -2.35 -12.727 -13.391 1 95 109 ALA A CA 1
ATOM 865 C C . ALA A 1 109 ? -1.7 -11.883 -12.297 1 95 109 ALA A C 1
ATOM 867 O O . ALA A 1 109 ? -2.242 -10.852 -11.898 1 95 109 ALA A O 1
ATOM 868 N N . ALA A 1 110 ? -0.562 -12.336 -11.844 1 96.38 110 ALA A N 1
ATOM 869 C CA . ALA A 1 110 ? 0.161 -11.578 -10.828 1 96.38 110 ALA A CA 1
ATOM 870 C C . ALA A 1 110 ? 0.519 -10.188 -11.328 1 96.38 110 ALA A C 1
ATOM 872 O O . ALA A 1 110 ? 0.351 -9.195 -10.609 1 96.38 110 ALA A O 1
ATOM 873 N N . CYS A 1 111 ? 0.997 -10.109 -12.578 1 95.75 111 CYS A N 1
ATOM 874 C CA . CYS A 1 111 ? 1.348 -8.82 -13.164 1 95.75 111 CYS A CA 1
ATOM 875 C C . CYS A 1 111 ? 0.115 -7.934 -13.312 1 95.75 111 CYS A C 1
ATOM 877 O O . CYS A 1 111 ? 0.176 -6.73 -13.062 1 95.75 111 CYS A O 1
ATOM 879 N N . SER A 1 112 ? -0.953 -8.523 -13.672 1 92.25 112 SER A N 1
ATOM 880 C CA . SER A 1 112 ? -2.205 -7.781 -13.766 1 92.25 112 SER A CA 1
ATOM 881 C C . SER A 1 112 ? -2.604 -7.199 -12.414 1 92.25 112 SER A C 1
ATOM 883 O O . SER A 1 112 ? -2.982 -6.031 -12.32 1 92.25 112 SER A O 1
ATOM 885 N N . MET A 1 113 ? -2.508 -7.996 -11.367 1 91.88 113 MET A N 1
ATOM 886 C CA . MET A 1 113 ? -2.842 -7.543 -10.016 1 91.88 113 MET A CA 1
ATOM 887 C C . MET A 1 113 ? -1.895 -6.438 -9.562 1 91.88 113 MET A C 1
ATOM 889 O O . MET A 1 113 ? -2.311 -5.496 -8.883 1 91.88 113 MET A O 1
ATOM 893 N N . TYR A 1 114 ? -0.625 -6.574 -9.945 1 91.25 114 TYR A N 1
ATOM 894 C CA . TYR A 1 114 ? 0.4 -5.598 -9.602 1 91.25 114 TYR A CA 1
ATOM 895 C C . TYR A 1 114 ? 0.072 -4.227 -10.188 1 91.25 114 TYR A C 1
ATOM 897 O O . TYR A 1 114 ? 0.426 -3.197 -9.609 1 91.25 114 TYR A O 1
ATOM 905 N N . ASN A 1 115 ? -0.615 -4.203 -11.305 1 87.56 115 ASN A N 1
ATOM 906 C CA . ASN A 1 115 ? -0.968 -2.957 -11.969 1 87.56 115 ASN A CA 1
ATOM 907 C C . ASN A 1 115 ? -2.273 -2.381 -11.43 1 87.56 115 ASN A C 1
ATOM 909 O O . ASN A 1 115 ? -2.66 -1.266 -11.781 1 87.56 115 ASN A O 1
ATOM 913 N N . LEU A 1 116 ? -3.025 -3.135 -10.727 1 75.94 116 LEU A N 1
ATOM 914 C CA . LEU A 1 116 ? -4.25 -2.625 -10.117 1 75.94 116 LEU A CA 1
ATOM 915 C C . LEU A 1 116 ? -3.947 -1.909 -8.805 1 75.94 116 LEU A C 1
ATOM 917 O O . LEU A 1 116 ? -4.809 -1.216 -8.258 1 75.94 116 LEU A O 1
ATOM 921 N N . ASP A 1 117 ? -2.828 -2.111 -8.25 1 62.84 117 ASP A N 1
ATOM 922 C CA . ASP A 1 117 ? -2.418 -1.434 -7.02 1 62.84 117 ASP A CA 1
ATOM 923 C C . ASP A 1 117 ? -1.949 -0.01 -7.312 1 62.84 117 ASP A C 1
ATOM 925 O O . ASP A 1 117 ? -1.245 0.23 -8.297 1 62.84 117 ASP A O 1
ATOM 929 N N . MET B 1 1 ? -14.133 5.879 30.328 1 30.72 1 MET B N 1
ATOM 930 C CA . MET B 1 1 ? -13.562 5.984 29 1 30.72 1 MET B CA 1
ATOM 931 C C . MET B 1 1 ? -13.367 7.441 28.594 1 30.72 1 MET B C 1
ATOM 933 O O . MET B 1 1 ? -14.344 8.188 28.453 1 30.72 1 MET B O 1
ATOM 937 N N . ALA B 1 2 ? -12.359 8.07 29.156 1 43.44 2 ALA B N 1
ATOM 938 C CA . ALA B 1 2 ? -12.211 9.516 29.047 1 43.44 2 ALA B CA 1
ATOM 939 C C . ALA B 1 2 ? -12.289 9.969 27.594 1 43.44 2 ALA B C 1
ATOM 941 O O . ALA B 1 2 ? -11.594 9.43 26.734 1 43.44 2 ALA B O 1
ATOM 942 N N . MET B 1 3 ? -13.375 10.398 27.078 1 45.34 3 MET B N 1
ATOM 943 C CA . MET B 1 3 ? -13.539 10.992 25.766 1 45.34 3 MET B CA 1
ATOM 944 C C . MET B 1 3 ? -12.414 11.977 25.469 1 45.34 3 MET B C 1
ATOM 946 O O . MET B 1 3 ? -12.367 13.07 26.047 1 45.34 3 MET B O 1
ATOM 950 N N . THR B 1 4 ? -11.211 11.508 25.484 1 56.31 4 THR B N 1
ATOM 951 C CA . THR B 1 4 ? -10.102 12.445 25.297 1 56.31 4 THR B CA 1
ATOM 952 C C . THR B 1 4 ? -10.461 13.508 24.266 1 56.31 4 THR B C 1
ATOM 954 O O . THR B 1 4 ? -10.922 13.188 23.172 1 56.31 4 THR B O 1
ATOM 957 N N . GLU B 1 5 ? -10.969 14.633 24.688 1 73.12 5 GLU B N 1
ATOM 958 C CA . GLU B 1 5 ? -11.367 15.805 23.922 1 73.12 5 GLU B CA 1
ATOM 959 C C . GLU B 1 5 ? -10.375 16.078 22.797 1 73.12 5 GLU B C 1
ATOM 961 O O . GLU B 1 5 ? -9.156 16.078 23.016 1 73.12 5 GLU B O 1
ATOM 966 N N . GLU B 1 6 ? -10.844 16 21.562 1 83.94 6 GLU B N 1
ATOM 967 C CA . GLU B 1 6 ? -10.023 16.344 20.406 1 83.94 6 GLU B CA 1
ATOM 968 C C . GLU B 1 6 ? -9.469 17.766 20.516 1 83.94 6 GLU B C 1
ATOM 970 O O . GLU B 1 6 ? -10.148 18.656 21 1 83.94 6 GLU B O 1
ATOM 975 N N . SER B 1 7 ? -8.188 17.953 20.328 1 90.94 7 SER B N 1
ATOM 976 C CA . SER B 1 7 ? -7.578 19.281 20.344 1 90.94 7 SER B CA 1
ATOM 977 C C . SER B 1 7 ? -8.297 20.219 19.391 1 90.94 7 SER B C 1
ATOM 979 O O . SER B 1 7 ? -8.945 19.781 18.438 1 90.94 7 SER B O 1
ATOM 981 N N . VAL B 1 8 ? -8.258 21.5 19.734 1 94.62 8 VAL B N 1
ATOM 982 C CA . VAL B 1 8 ? -8.859 22.531 18.891 1 94.62 8 VAL B CA 1
ATOM 983 C C . VAL B 1 8 ? -8.32 22.406 17.469 1 94.62 8 VAL B C 1
ATOM 985 O O . VAL B 1 8 ? -9.07 22.547 16.484 1 94.62 8 VAL B O 1
ATOM 988 N N . ASP B 1 9 ? -7.043 22.125 17.328 1 96.12 9 ASP B N 1
ATOM 989 C CA . ASP B 1 9 ? -6.426 22 16.016 1 96.12 9 ASP B CA 1
ATOM 990 C C . ASP B 1 9 ? -6.992 20.797 15.266 1 96.12 9 ASP B C 1
ATOM 992 O O . ASP B 1 9 ? -7.25 20.875 14.062 1 96.12 9 ASP B O 1
ATOM 996 N N . GLN B 1 10 ? -7.215 19.75 15.977 1 97.44 10 GLN B N 1
ATOM 997 C CA . GLN B 1 10 ? -7.801 18.594 15.328 1 97.44 10 GLN B CA 1
ATOM 998 C C . GLN B 1 10 ? -9.211 18.875 14.828 1 97.44 10 GLN B C 1
ATOM 1000 O O . GLN B 1 10 ? -9.602 18.438 13.742 1 97.44 10 GLN B O 1
ATOM 1005 N N . VAL B 1 11 ? -9.938 19.578 15.57 1 97.44 11 VAL B N 1
ATOM 1006 C CA . VAL B 1 11 ? -11.281 19.953 15.156 1 97.44 11 VAL B CA 1
ATOM 1007 C C . VAL B 1 11 ? -11.219 20.781 13.875 1 97.44 11 VAL B C 1
ATOM 1009 O O . VAL B 1 11 ? -12.023 20.578 12.961 1 97.44 11 VAL B O 1
ATOM 1012 N N . GLU B 1 12 ? -10.281 21.672 13.922 1 97.88 12 GLU B N 1
ATOM 1013 C CA . GLU B 1 12 ? -10.109 22.484 12.727 1 97.88 12 GLU B CA 1
ATOM 1014 C C . GLU B 1 12 ? -9.727 21.641 11.516 1 97.88 12 GLU B C 1
ATOM 1016 O O . GLU B 1 12 ? -10.242 21.844 10.422 1 97.88 12 GLU B O 1
ATOM 1021 N N . VAL B 1 13 ? -8.859 20.688 11.672 1 98 13 VAL B N 1
ATOM 1022 C CA . VAL B 1 13 ? -8.484 19.781 10.594 1 98 13 VAL B CA 1
ATOM 1023 C C . VAL B 1 13 ? -9.727 19.047 10.094 1 98 13 VAL B C 1
ATOM 1025 O O . VAL B 1 13 ? -9.93 18.922 8.883 1 98 13 VAL B O 1
ATOM 1028 N N . ASN B 1 14 ? -10.531 18.641 10.984 1 98.06 14 ASN B N 1
ATOM 1029 C CA . ASN B 1 14 ? -11.758 17.938 10.609 1 98.06 14 ASN B CA 1
ATOM 1030 C C . ASN B 1 14 ? -12.664 18.828 9.758 1 98.06 14 ASN B C 1
ATOM 1032 O O . ASN B 1 14 ? -13.242 18.359 8.773 1 98.06 14 ASN B O 1
ATOM 1036 N N . CYS B 1 15 ? -12.758 20 10.18 1 97.94 15 CYS B N 1
ATOM 1037 C CA . CYS B 1 15 ? -13.578 20.953 9.43 1 97.94 15 CYS B CA 1
ATOM 1038 C C . CYS B 1 15 ? -13.023 21.156 8.023 1 97.94 15 CYS B C 1
ATOM 1040 O O . CYS B 1 15 ? -13.781 21.172 7.051 1 97.94 15 CYS B O 1
ATOM 1042 N N . LEU B 1 16 ? -11.734 21.281 7.949 1 97.62 16 LEU B N 1
ATOM 1043 C CA . LEU B 1 16 ? -11.094 21.453 6.652 1 97.62 16 LEU B CA 1
ATOM 1044 C C . LEU B 1 16 ? -11.297 20.219 5.773 1 97.62 16 LEU B C 1
ATOM 1046 O O . LEU B 1 16 ? -11.484 20.344 4.559 1 97.62 16 LEU B O 1
ATOM 1050 N N . CYS B 1 17 ? -11.25 19.094 6.359 1 98 17 CYS B N 1
ATOM 1051 C CA . CYS B 1 17 ? -11.5 17.844 5.625 1 98 17 CYS B CA 1
ATOM 1052 C C . CYS B 1 17 ? -12.914 17.828 5.059 1 98 17 CYS B C 1
ATOM 1054 O O . CYS B 1 17 ? -13.117 17.422 3.914 1 98 17 CYS B O 1
ATOM 1056 N N . VAL B 1 18 ? -13.836 18.234 5.852 1 97.62 18 VAL B N 1
ATOM 1057 C CA . VAL B 1 18 ? -15.227 18.281 5.406 1 97.62 18 VAL B CA 1
ATOM 1058 C C . VAL B 1 18 ? -15.352 19.219 4.199 1 97.62 18 VAL B C 1
ATOM 1060 O O . VAL B 1 18 ? -15.969 18.859 3.191 1 97.62 18 VAL B O 1
ATOM 1063 N N . GLN B 1 19 ? -14.812 20.312 4.391 1 97.44 19 GLN B N 1
ATOM 1064 C CA . GLN B 1 19 ? -14.82 21.281 3.297 1 97.44 19 GLN B CA 1
ATOM 1065 C C . GLN B 1 19 ? -14.195 20.672 2.039 1 97.44 19 GLN B C 1
ATOM 1067 O O . GLN B 1 19 ? -14.75 20.797 0.945 1 97.44 19 GLN B O 1
ATOM 1072 N N . HIS B 1 20 ? -13.039 20.062 2.148 1 97.06 20 HIS B N 1
ATOM 1073 C CA . HIS B 1 20 ? -12.359 19.438 1.027 1 97.06 20 HIS B CA 1
ATOM 1074 C C . HIS B 1 20 ? -13.234 18.359 0.382 1 97.06 20 HIS B C 1
ATOM 1076 O O . HIS B 1 20 ? -13.367 18.328 -0.843 1 97.06 20 HIS B O 1
ATOM 1082 N N . GLY B 1 21 ? -13.781 17.5 1.178 1 96.94 21 GLY B N 1
ATOM 1083 C CA . GLY B 1 21 ? -14.617 16.422 0.676 1 96.94 21 GLY B CA 1
ATOM 1084 C C . GLY B 1 21 ? -15.781 16.906 -0.162 1 96.94 21 GLY B C 1
ATOM 1085 O O . GLY B 1 21 ? -16.203 16.234 -1.1 1 96.94 21 GLY B O 1
ATOM 1086 N N . GLN B 1 22 ? -16.266 18.062 0.109 1 95.75 22 GLN B N 1
ATOM 1087 C CA . GLN B 1 22 ? -17.406 18.641 -0.601 1 95.75 22 GLN B CA 1
ATOM 1088 C C . GLN B 1 22 ? -17 19.172 -1.97 1 95.75 22 GLN B C 1
ATOM 1090 O O . GLN B 1 22 ? -17.781 19.156 -2.914 1 95.75 22 GLN B O 1
ATOM 1095 N N . SER B 1 23 ? -15.734 19.516 -2.107 1 94.88 23 SER B N 1
ATOM 1096 C CA . SER B 1 23 ? -15.336 20.219 -3.322 1 94.88 23 SER B CA 1
ATOM 1097 C C . SER B 1 23 ? -14.391 19.375 -4.164 1 94.88 23 SER B C 1
ATOM 1099 O O . SER B 1 23 ? -14.125 19.688 -5.324 1 94.88 23 SER B O 1
ATOM 1101 N N . CYS B 1 24 ? -13.844 18.359 -3.6 1 95.94 24 CYS B N 1
ATOM 1102 C CA . CYS B 1 24 ? -12.805 17.594 -4.285 1 95.94 24 CYS B CA 1
ATOM 1103 C C . CYS B 1 24 ? -13.383 16.859 -5.484 1 95.94 24 CYS B C 1
ATOM 1105 O O . CYS B 1 24 ? -14.422 16.203 -5.379 1 95.94 24 CYS B O 1
ATOM 1107 N N . ASN B 1 25 ? -12.656 16.844 -6.602 1 93.5 25 ASN B N 1
ATOM 1108 C CA . ASN B 1 25 ? -13.086 16.172 -7.816 1 93.5 25 ASN B CA 1
ATOM 1109 C C . ASN B 1 25 ? -12.102 15.07 -8.219 1 93.5 25 ASN B C 1
ATOM 1111 O O . ASN B 1 25 ? -12.148 14.57 -9.344 1 93.5 25 ASN B O 1
ATOM 1115 N N . ASN B 1 26 ? -11.266 14.789 -7.312 1 90.44 26 ASN B N 1
ATOM 1116 C CA . ASN B 1 26 ? -10.305 13.734 -7.621 1 90.44 26 ASN B CA 1
ATOM 1117 C C . ASN B 1 26 ? -10.977 12.375 -7.762 1 90.44 26 ASN B C 1
ATOM 1119 O O . ASN B 1 26 ? -12.07 12.164 -7.227 1 90.44 26 ASN B O 1
ATOM 1123 N N . THR B 1 27 ? -10.391 11.453 -8.5 1 87.88 27 THR B N 1
ATOM 1124 C CA . THR B 1 27 ? -10.891 10.102 -8.695 1 87.88 27 THR B CA 1
ATOM 1125 C C . THR B 1 27 ? -11.055 9.383 -7.359 1 87.88 27 THR B C 1
ATOM 1127 O O . THR B 1 27 ? -12.055 8.703 -7.133 1 87.88 27 THR B O 1
ATOM 1130 N N . ARG B 1 28 ? -9.984 9.516 -6.59 1 90.38 28 ARG B N 1
ATOM 1131 C CA . ARG B 1 28 ? -10.023 9.023 -5.219 1 90.38 28 ARG B CA 1
ATOM 1132 C C . ARG B 1 28 ? -9.797 10.148 -4.219 1 90.38 28 ARG B C 1
ATOM 1134 O O . ARG B 1 28 ? -9.055 11.094 -4.496 1 90.38 28 ARG B O 1
ATOM 1141 N N . CYS B 1 29 ? -10.531 10.094 -3.154 1 95.75 29 CYS B N 1
ATOM 1142 C CA . CYS B 1 29 ? -10.422 11.078 -2.088 1 95.75 29 CYS B CA 1
ATOM 1143 C C . CYS B 1 29 ? -10.43 10.406 -0.72 1 95.75 29 CYS B C 1
ATOM 1145 O O . CYS B 1 29 ? -11.406 9.75 -0.353 1 95.75 29 CYS B O 1
ATOM 1147 N N . PHE B 1 30 ? -9.336 10.672 0.043 1 95.94 30 PHE B N 1
ATOM 1148 C CA . PHE B 1 30 ? -9.227 9.961 1.312 1 95.94 30 PHE B CA 1
ATOM 1149 C C . PHE B 1 30 ? -10.336 10.383 2.268 1 95.94 30 PHE B C 1
ATOM 1151 O O . PHE B 1 30 ? -10.789 9.586 3.088 1 95.94 30 PHE B O 1
ATOM 1158 N N . VAL B 1 31 ? -10.812 11.602 2.141 1 97.12 31 VAL B N 1
ATOM 1159 C CA . VAL B 1 31 ? -11.891 12.094 2.998 1 97.12 31 VAL B CA 1
ATOM 1160 C C . VAL B 1 31 ? -13.195 11.375 2.646 1 97.12 31 VAL B C 1
ATOM 1162 O O . VAL B 1 31 ? -13.891 10.883 3.531 1 97.12 31 VAL B O 1
ATOM 1165 N N . LYS B 1 32 ? -13.438 11.297 1.371 1 95.5 32 LYS B N 1
ATOM 1166 C CA . LYS B 1 32 ? -14.672 10.672 0.906 1 95.5 32 LYS B CA 1
ATOM 1167 C C . LYS B 1 32 ? -14.68 9.172 1.206 1 95.5 32 LYS B C 1
ATOM 1169 O O . LYS B 1 32 ? -15.742 8.57 1.341 1 95.5 32 LYS B O 1
ATOM 1174 N N . GLU B 1 33 ? -13.492 8.625 1.331 1 93.25 33 GLU B N 1
ATOM 1175 C CA . GLU B 1 33 ? -13.383 7.203 1.617 1 93.25 33 GLU B CA 1
ATOM 1176 C C . GLU B 1 33 ? -13.359 6.941 3.119 1 93.25 33 GLU B C 1
ATOM 1178 O O . GLU B 1 33 ? -13.148 5.805 3.555 1 93.25 33 GLU B O 1
ATOM 1183 N N . GLY B 1 34 ? -13.422 7.965 3.916 1 94.25 34 GLY B N 1
ATOM 1184 C CA . GLY B 1 34 ? -13.625 7.828 5.352 1 94.25 34 GLY B CA 1
ATOM 1185 C C . GLY B 1 34 ? -12.32 7.773 6.129 1 94.25 34 GLY B C 1
ATOM 1186 O O . GLY B 1 34 ? -12.305 7.359 7.289 1 94.25 34 GLY B O 1
ATOM 1187 N N . LEU B 1 35 ? -11.258 8.133 5.516 1 95.25 35 LEU B N 1
ATOM 1188 C CA . LEU B 1 35 ? -9.977 8.148 6.215 1 95.25 35 LEU B CA 1
ATOM 1189 C C . LEU B 1 35 ? -9.805 9.43 7.016 1 95.25 35 LEU B C 1
ATOM 1191 O O . LEU B 1 35 ? -10.242 10.5 6.582 1 95.25 35 LEU B O 1
ATOM 1195 N N . ARG B 1 36 ? -9.133 9.297 8.109 1 96.44 36 ARG B N 1
ATOM 1196 C CA . ARG B 1 36 ? -8.938 10.422 9.016 1 96.44 36 ARG B CA 1
ATOM 1197 C C . ARG B 1 36 ? -7.559 11.039 8.836 1 96.44 36 ARG B C 1
ATOM 1199 O O . ARG B 1 36 ? -6.57 10.328 8.672 1 96.44 36 ARG B O 1
ATOM 1206 N N . ALA B 1 37 ? -7.59 12.383 8.789 1 97.94 37 ALA B N 1
ATOM 1207 C CA . ALA B 1 37 ? -6.332 13.125 8.898 1 97.94 37 ALA B CA 1
ATOM 1208 C C . ALA B 1 37 ? -6.051 13.516 10.344 1 97.94 37 ALA B C 1
ATOM 1210 O O . ALA B 1 37 ? -6.859 14.188 10.977 1 97.94 37 ALA B O 1
ATOM 1211 N N . ASN B 1 38 ? -4.875 13.109 10.82 1 98 38 ASN B N 1
ATOM 1212 C CA . ASN B 1 38 ? -4.508 13.406 12.195 1 98 38 ASN B CA 1
ATOM 1213 C C . ASN B 1 38 ? -3.496 14.547 12.273 1 98 38 ASN B C 1
ATOM 1215 O O . ASN B 1 38 ? -2.436 14.484 11.648 1 98 38 ASN B O 1
ATOM 1219 N N . TRP B 1 39 ? -3.84 15.531 13.102 1 97.88 39 TRP B N 1
ATOM 1220 C CA . TRP B 1 39 ? -3.006 16.719 13.289 1 97.88 39 TRP B CA 1
ATOM 1221 C C . TRP B 1 39 ? -1.774 16.391 14.125 1 97.88 39 TRP B C 1
ATOM 1223 O O . TRP B 1 39 ? -1.853 15.617 15.078 1 97.88 39 TRP B O 1
ATOM 1233 N N . PHE B 1 40 ? -0.641 16.984 13.719 1 96.12 40 PHE B N 1
ATOM 1234 C CA . PHE B 1 40 ? 0.525 16.938 14.594 1 96.12 40 PHE B CA 1
ATOM 1235 C C . PHE B 1 40 ? 1.239 18.281 14.617 1 96.12 40 PHE B C 1
ATOM 1237 O O . PHE B 1 40 ? 1.164 19.047 13.648 1 96.12 40 PHE B O 1
ATOM 1244 N N . TYR B 1 41 ? 1.813 18.594 15.742 1 93.94 41 TYR B N 1
ATOM 1245 C CA . TYR B 1 41 ? 2.664 19.766 15.938 1 93.94 41 TYR B CA 1
ATOM 1246 C C . TYR B 1 41 ? 3.873 19.422 16.797 1 93.94 41 TYR B C 1
ATOM 1248 O O . TYR B 1 41 ? 3.725 18.938 17.938 1 93.94 41 TYR B O 1
ATOM 1256 N N . ASN B 1 42 ? 5.02 19.547 16.172 1 89.56 42 ASN B N 1
ATOM 1257 C CA . ASN B 1 42 ? 6.293 19.375 16.875 1 89.56 42 ASN B CA 1
ATOM 1258 C C . ASN B 1 42 ? 7.023 20.703 17.016 1 89.56 42 ASN B C 1
ATOM 1260 O O . ASN B 1 42 ? 7.707 21.156 16.094 1 89.56 42 ASN B O 1
ATOM 1264 N N . PRO B 1 43 ? 6.93 21.328 18.156 1 85.19 43 PRO B N 1
ATOM 1265 C CA . PRO B 1 43 ? 7.555 22.641 18.344 1 85.19 43 PRO B CA 1
ATOM 1266 C C . PRO B 1 43 ? 9.078 22.562 18.312 1 85.19 43 PRO B C 1
ATOM 1268 O O . PRO B 1 43 ? 9.656 21.484 18.422 1 85.19 43 PRO B O 1
ATOM 1271 N N . VAL B 1 44 ? 9.641 23.688 18.016 1 77.75 44 VAL B N 1
ATOM 1272 C CA . VAL B 1 44 ? 11.094 23.797 18.094 1 77.75 44 VAL B CA 1
ATOM 1273 C C . VAL B 1 44 ? 11.562 23.547 19.531 1 77.75 44 VAL B C 1
ATOM 1275 O O . VAL B 1 44 ? 11.016 24.109 20.469 1 77.75 44 VAL B O 1
ATOM 1278 N N . LEU B 1 45 ? 12.367 22.422 19.703 1 77.5 45 LEU B N 1
ATOM 1279 C CA . LEU B 1 45 ? 12.859 22.109 21.031 1 77.5 45 LEU B CA 1
ATOM 1280 C C . LEU B 1 45 ? 14.227 22.75 21.266 1 77.5 45 LEU B C 1
ATOM 1282 O O . LEU B 1 45 ? 14.969 23 20.312 1 77.5 45 LEU B O 1
ATOM 1286 N N . GLU B 1 46 ? 14.43 23.172 22.484 1 70.75 46 GLU B N 1
ATOM 1287 C CA . GLU B 1 46 ? 15.75 23.672 22.875 1 70.75 46 GLU B CA 1
ATOM 1288 C C . GLU B 1 46 ? 16.812 22.578 22.766 1 70.75 46 GLU B C 1
ATOM 1290 O O . GLU B 1 46 ? 16.484 21.391 22.812 1 70.75 46 GLU B O 1
ATOM 1295 N N . GLU B 1 47 ? 18.094 22.859 22.203 1 63.81 47 GLU B N 1
ATOM 1296 C CA . GLU B 1 47 ? 19.25 22.062 21.797 1 63.81 47 GLU B CA 1
ATOM 1297 C C . GLU B 1 47 ? 19.406 20.828 22.672 1 63.81 47 GLU B C 1
ATOM 1299 O O . GLU B 1 47 ? 19.781 19.75 22.188 1 63.81 47 GLU B O 1
ATOM 1304 N N . PHE B 1 48 ? 19.156 20.859 23.828 1 62.16 48 PHE B N 1
ATOM 1305 C CA . PHE B 1 48 ? 19.797 19.828 24.641 1 62.16 48 PHE B CA 1
ATOM 1306 C C . PHE B 1 48 ? 18.984 18.531 24.578 1 62.16 48 PHE B C 1
ATOM 1308 O O . PHE B 1 48 ? 19.516 17.453 24.797 1 62.16 48 PHE B O 1
ATOM 1315 N N . ALA B 1 49 ? 17.797 18.625 24.031 1 63.53 49 ALA B N 1
ATOM 1316 C CA . ALA B 1 49 ? 17.047 17.391 24.25 1 63.53 49 ALA B CA 1
ATOM 1317 C C . ALA B 1 49 ? 16.375 16.938 22.953 1 63.53 49 ALA B C 1
ATOM 1319 O O . ALA B 1 49 ? 15.336 16.281 22.984 1 63.53 49 ALA B O 1
ATOM 1320 N N . ILE B 1 50 ? 17.016 17.203 21.828 1 64.44 50 ILE B N 1
ATOM 1321 C CA . ILE B 1 50 ? 16.25 16.891 20.625 1 64.44 50 ILE B CA 1
ATOM 1322 C C . ILE B 1 50 ? 16.531 15.453 20.203 1 64.44 50 ILE B C 1
ATOM 1324 O O . ILE B 1 50 ? 17.688 15.109 19.906 1 64.44 50 ILE B O 1
ATOM 1328 N N . PRO B 1 51 ? 15.539 14.594 20.406 1 68.12 51 PRO B N 1
ATOM 1329 C CA . PRO B 1 51 ? 15.734 13.25 19.859 1 68.12 51 PRO B CA 1
ATOM 1330 C C . PRO B 1 51 ? 16.188 13.266 18.391 1 68.12 51 PRO B C 1
ATOM 1332 O O . PRO B 1 51 ? 15.812 14.172 17.641 1 68.12 51 PRO B O 1
ATOM 1335 N N . ASP B 1 52 ? 17.016 12.438 17.969 1 69.38 52 ASP B N 1
ATOM 1336 C CA . ASP B 1 52 ? 17.578 12.352 16.625 1 69.38 52 ASP B CA 1
ATOM 1337 C C . ASP B 1 52 ? 16.469 12.25 15.57 1 69.38 52 ASP B C 1
ATOM 1339 O O . ASP B 1 52 ? 16.609 12.773 14.469 1 69.38 52 ASP B O 1
ATOM 1343 N N . SER B 1 53 ? 15.297 11.75 16.031 1 70.69 53 SER B N 1
ATOM 1344 C CA . SER B 1 53 ? 14.242 11.5 15.047 1 70.69 53 SER B CA 1
ATOM 1345 C C . SER B 1 53 ? 13.195 12.602 15.055 1 70.69 53 SER B C 1
ATOM 1347 O O . SER B 1 53 ? 12.227 12.555 14.305 1 70.69 53 SER B O 1
ATOM 1349 N N . TYR B 1 54 ? 13.539 13.641 15.836 1 76.88 54 TYR B N 1
ATOM 1350 C CA . TYR B 1 54 ? 12.547 14.703 15.984 1 76.88 54 TYR B CA 1
ATOM 1351 C C . TYR B 1 54 ? 12.578 15.648 14.789 1 76.88 54 TYR B C 1
ATOM 1353 O O . TYR B 1 54 ? 13.648 16.109 14.375 1 76.88 54 TYR B O 1
ATOM 1361 N N . GLN B 1 55 ? 11.445 15.727 14.148 1 78.94 55 GLN B N 1
ATOM 1362 C CA . GLN B 1 55 ? 11.297 16.688 13.062 1 78.94 55 GLN B CA 1
ATOM 1363 C C . GLN B 1 55 ? 10.289 17.781 13.422 1 78.94 55 GLN B C 1
ATOM 1365 O O . GLN B 1 55 ? 9.109 17.484 13.625 1 78.94 55 GLN B O 1
ATOM 1370 N N . GLU B 1 56 ? 10.922 18.938 13.562 1 83.81 56 GLU B N 1
ATOM 1371 C CA . GLU B 1 56 ? 10.062 20.078 13.844 1 83.81 56 GLU B CA 1
ATOM 1372 C C . GLU B 1 56 ? 9.07 20.312 12.711 1 83.81 56 GLU B C 1
ATOM 1374 O O . GLU B 1 56 ? 9.375 20.047 11.547 1 83.81 56 GLU B O 1
ATOM 1379 N N . GLY B 1 57 ? 7.91 20.797 13.172 1 90.06 57 GLY B N 1
ATOM 1380 C CA . GLY B 1 57 ? 6.941 21.172 12.156 1 90.06 57 GLY B CA 1
ATOM 1381 C C . GLY B 1 57 ? 5.516 20.812 12.531 1 90.06 57 GLY B C 1
ATOM 1382 O O . GLY B 1 57 ? 5.246 20.422 13.672 1 90.06 57 GLY B O 1
ATOM 1383 N N . HIS B 1 58 ? 4.68 21.188 11.719 1 95.25 58 HIS B N 1
ATOM 1384 C CA . HIS B 1 58 ? 3.27 20.844 11.867 1 95.25 58 HIS B CA 1
ATOM 1385 C C . HIS B 1 58 ? 2.707 20.266 10.57 1 95.25 58 HIS B C 1
ATOM 1387 O O . HIS B 1 58 ? 3.271 20.469 9.5 1 95.25 58 HIS B O 1
ATOM 1393 N N . GLY B 1 59 ? 1.67 19.469 10.781 1 97.25 59 GLY B N 1
ATOM 1394 C CA . GLY B 1 59 ? 1.093 18.844 9.609 1 97.25 59 GLY B CA 1
ATOM 1395 C C . GLY B 1 59 ? 0.003 17.844 9.945 1 97.25 59 GLY B C 1
ATOM 1396 O O . GLY B 1 59 ? -0.63 17.938 10.992 1 97.25 59 GLY B O 1
ATOM 1397 N N . VAL B 1 60 ? -0.267 16.984 8.922 1 97.62 60 VAL B N 1
ATOM 1398 C CA . VAL B 1 60 ? -1.283 15.945 9.102 1 97.62 60 VAL B CA 1
ATOM 1399 C C . VAL B 1 60 ? -0.732 14.594 8.672 1 97.62 60 VAL B C 1
ATOM 1401 O O . VAL B 1 60 ? 0.126 14.516 7.785 1 97.62 60 VAL B O 1
ATOM 1404 N N . ASN B 1 61 ? -1.218 13.516 9.336 1 97.44 61 ASN B N 1
ATOM 1405 C CA . ASN B 1 61 ? -0.977 12.125 8.961 1 97.44 61 ASN B CA 1
ATOM 1406 C C . ASN B 1 61 ? -2.27 11.422 8.57 1 97.44 61 ASN B C 1
ATOM 1408 O O . ASN B 1 61 ? -3.305 11.602 9.211 1 97.44 61 ASN B O 1
ATOM 1412 N N . VAL B 1 62 ? -2.172 10.695 7.523 1 97 62 VAL B N 1
ATOM 1413 C CA . VAL B 1 62 ? -3.273 9.828 7.117 1 97 62 VAL B CA 1
ATOM 1414 C C . VAL B 1 62 ? -2.803 8.375 7.086 1 97 62 VAL B C 1
ATOM 1416 O O . VAL B 1 62 ? -1.819 8.055 6.414 1 97 62 VAL B O 1
ATOM 1419 N N . LYS B 1 63 ? -3.477 7.562 7.777 1 95.25 63 LYS B N 1
ATOM 1420 C CA . LYS B 1 63 ? -3.17 6.133 7.789 1 95.25 63 LYS B CA 1
ATOM 1421 C C . LYS B 1 63 ? -4.16 5.352 6.926 1 95.25 63 LYS B C 1
ATOM 1423 O O . LYS B 1 63 ? -5.371 5.465 7.109 1 95.25 63 LYS B O 1
ATOM 1428 N N . ILE B 1 64 ? -3.648 4.719 6.004 1 90.69 64 ILE B N 1
ATOM 1429 C CA . ILE B 1 64 ? -4.453 3.803 5.203 1 90.69 64 ILE B CA 1
ATOM 1430 C C . ILE B 1 64 ? -4.328 2.385 5.762 1 90.69 64 ILE B C 1
ATOM 1432 O O . ILE B 1 64 ? -3.223 1.855 5.883 1 90.69 64 ILE B O 1
ATOM 1436 N N . THR B 1 65 ? -5.355 1.822 6.117 1 86.94 65 THR B N 1
ATOM 1437 C CA . THR B 1 65 ? -5.352 0.543 6.82 1 86.94 65 THR B CA 1
ATOM 1438 C C . THR B 1 65 ? -5.305 -0.617 5.828 1 86.94 65 THR B C 1
ATOM 1440 O O . THR B 1 65 ? -5.484 -0.42 4.625 1 86.94 65 THR B O 1
ATOM 1443 N N . PHE B 1 66 ? -5.16 -1.77 6.441 1 85.44 66 PHE B N 1
ATOM 1444 C CA . PHE B 1 66 ? -5.137 -3.039 5.727 1 85.44 66 PHE B CA 1
ATOM 1445 C C . PHE B 1 66 ? -6.391 -3.201 4.871 1 85.44 66 PHE B C 1
ATOM 1447 O O . PHE B 1 66 ? -7.488 -2.832 5.293 1 85.44 66 PHE B O 1
ATOM 1454 N N . SER B 1 67 ? -6.156 -3.52 3.707 1 84.81 67 SER B N 1
ATOM 1455 C CA . SER B 1 67 ? -7.285 -3.902 2.861 1 84.81 67 SER B CA 1
ATOM 1456 C C . SER B 1 67 ? -6.992 -5.191 2.102 1 84.81 67 SER B C 1
ATOM 1458 O O . SER B 1 67 ? -5.828 -5.535 1.874 1 84.81 67 SER B O 1
ATOM 1460 N N . HIS B 1 68 ? -8.047 -5.961 1.93 1 90.31 68 HIS B N 1
ATOM 1461 C CA . HIS B 1 68 ? -7.945 -7.211 1.186 1 90.31 68 HIS B CA 1
ATOM 1462 C C . HIS B 1 68 ? -8.984 -7.273 0.071 1 90.31 68 HIS B C 1
ATOM 1464 O O . HIS B 1 68 ? -10.133 -6.871 0.264 1 90.31 68 HIS B O 1
ATOM 1470 N N . ARG B 1 69 ? -8.523 -7.625 -1.065 1 86.12 69 ARG B N 1
ATOM 1471 C CA . ARG B 1 69 ? -9.406 -7.844 -2.203 1 86.12 69 ARG B CA 1
ATOM 1472 C C . ARG B 1 69 ? -9.102 -9.172 -2.889 1 86.12 69 ARG B C 1
ATOM 1474 O O . ARG B 1 69 ? -7.953 -9.617 -2.898 1 86.12 69 ARG B O 1
ATOM 1481 N N . SER B 1 70 ? -10.164 -9.82 -3.338 1 90.38 70 SER B N 1
ATOM 1482 C CA . SER B 1 70 ? -10.023 -11.062 -4.094 1 90.38 70 SER B CA 1
ATOM 1483 C C . SER B 1 70 ? -10.875 -11.047 -5.355 1 90.38 70 SER B C 1
ATOM 1485 O O . SER B 1 70 ? -11.961 -10.461 -5.367 1 90.38 70 SER B O 1
ATOM 1487 N N . ARG B 1 71 ? -10.375 -11.531 -6.418 1 89.62 71 ARG B N 1
ATOM 1488 C CA . ARG B 1 71 ? -11.141 -11.625 -7.656 1 89.62 71 ARG B CA 1
ATOM 1489 C C . ARG B 1 71 ? -10.734 -12.859 -8.461 1 89.62 71 ARG B C 1
ATOM 1491 O O . ARG B 1 71 ? -9.656 -13.414 -8.258 1 89.62 71 ARG B O 1
ATOM 1498 N N . ASN B 1 72 ? -11.648 -13.281 -9.305 1 91.56 72 ASN B N 1
ATOM 1499 C CA . ASN B 1 72 ? -11.367 -14.336 -10.273 1 91.56 72 ASN B CA 1
ATOM 1500 C C . ASN B 1 72 ? -10.984 -13.766 -11.633 1 91.56 72 ASN B C 1
ATOM 1502 O O . ASN B 1 72 ? -11.633 -12.844 -12.125 1 91.56 72 ASN B O 1
ATOM 1506 N N . LEU B 1 73 ? -9.844 -14.25 -12.07 1 89.5 73 LEU B N 1
ATOM 1507 C CA . LEU B 1 73 ? -9.422 -13.844 -13.406 1 89.5 73 LEU B CA 1
ATOM 1508 C C . LEU B 1 73 ? -9.305 -15.055 -14.328 1 89.5 73 LEU B C 1
ATOM 1510 O O . LEU B 1 73 ? -9.133 -16.188 -13.859 1 89.5 73 LEU B O 1
ATOM 1514 N N . ARG B 1 74 ? -9.594 -14.828 -15.578 1 88.25 74 ARG B N 1
ATOM 1515 C CA . ARG B 1 74 ? -9.359 -15.844 -16.609 1 88.25 74 ARG B CA 1
ATOM 1516 C C . ARG B 1 74 ? -8.242 -15.406 -17.547 1 88.25 74 ARG B C 1
ATOM 1518 O O . ARG B 1 74 ? -8.328 -14.344 -18.172 1 88.25 74 ARG B O 1
ATOM 1525 N N . HIS B 1 75 ? -7.172 -16.125 -17.547 1 83.06 75 HIS B N 1
ATOM 1526 C CA . HIS B 1 75 ? -6.055 -15.852 -18.453 1 83.06 75 HIS B CA 1
ATOM 1527 C C . HIS B 1 75 ? -5.75 -17.062 -19.328 1 83.06 75 HIS B C 1
ATOM 1529 O O . HIS B 1 75 ? -5.465 -18.156 -18.812 1 83.06 75 HIS B O 1
ATOM 1535 N N . ASN B 1 76 ? -5.777 -16.797 -20.594 1 78.69 76 ASN B N 1
ATOM 1536 C CA . ASN B 1 76 ? -5.473 -17.812 -21.578 1 78.69 76 ASN B CA 1
ATOM 1537 C C . ASN B 1 76 ? -6.219 -19.125 -21.281 1 78.69 76 ASN B C 1
ATOM 1539 O O . ASN B 1 76 ? -5.625 -20.203 -21.297 1 78.69 76 ASN B O 1
ATOM 1543 N N . GLY B 1 77 ? -7.488 -19.047 -20.953 1 80 77 GLY B N 1
ATOM 1544 C CA . GLY B 1 77 ? -8.328 -20.203 -20.75 1 80 77 GLY B CA 1
ATOM 1545 C C . GLY B 1 77 ? -8.195 -20.812 -19.375 1 80 77 GLY B C 1
ATOM 1546 O O . GLY B 1 77 ? -8.812 -21.844 -19.078 1 80 77 GLY B O 1
ATOM 1547 N N . HIS B 1 78 ? -7.316 -20.266 -18.531 1 87.25 78 HIS B N 1
ATOM 1548 C CA . HIS B 1 78 ? -7.102 -20.75 -17.172 1 87.25 78 HIS B CA 1
ATOM 1549 C C . HIS B 1 78 ? -7.738 -19.812 -16.156 1 87.25 78 HIS B C 1
ATOM 1551 O O . HIS B 1 78 ? -7.48 -18.609 -16.156 1 87.25 78 HIS B O 1
ATOM 1557 N N . ASP B 1 79 ? -8.562 -20.484 -15.32 1 90.25 79 ASP B N 1
ATOM 1558 C CA . ASP B 1 79 ? -9.156 -19.719 -14.227 1 90.25 79 ASP B CA 1
ATOM 1559 C C . ASP B 1 79 ? -8.211 -19.656 -13.031 1 90.25 79 ASP B C 1
ATOM 1561 O O . ASP B 1 79 ? -7.668 -20.688 -12.609 1 90.25 79 ASP B O 1
ATOM 1565 N N . VAL B 1 80 ? -8.047 -18.391 -12.617 1 93.81 80 VAL B N 1
ATOM 1566 C CA . VAL B 1 80 ? -7.195 -18.219 -11.438 1 93.81 80 VAL B CA 1
ATOM 1567 C C . VAL B 1 80 ? -7.91 -17.359 -10.398 1 93.81 80 VAL B C 1
ATOM 1569 O O . VAL B 1 80 ? -8.703 -16.484 -10.758 1 93.81 80 VAL B O 1
ATOM 1572 N N . ILE B 1 81 ? -7.684 -17.672 -9.133 1 94.12 81 ILE B N 1
ATOM 1573 C CA . ILE B 1 81 ? -8.156 -16.875 -8.016 1 94.12 81 ILE B CA 1
ATOM 1574 C C . ILE B 1 81 ? -7.051 -15.922 -7.559 1 94.12 81 ILE B C 1
ATOM 1576 O O . ILE B 1 81 ? -5.957 -16.359 -7.195 1 94.12 81 ILE B O 1
ATOM 1580 N N . CYS B 1 82 ? -7.34 -14.68 -7.668 1 94.75 82 CYS B N 1
ATOM 1581 C CA . CYS B 1 82 ? -6.367 -13.641 -7.32 1 94.75 82 CYS B CA 1
ATOM 1582 C C . CYS B 1 82 ? -6.73 -12.969 -6.004 1 94.75 82 CYS B C 1
ATOM 1584 O O . CYS B 1 82 ? -7.898 -12.656 -5.766 1 94.75 82 CYS B O 1
ATOM 1586 N N . SER B 1 83 ? -5.742 -12.812 -5.168 1 94.19 83 SER B N 1
ATOM 1587 C CA . SER B 1 83 ? -5.934 -12.078 -3.92 1 94.19 83 SER B CA 1
ATOM 1588 C C . SER B 1 83 ? -4.859 -11.016 -3.738 1 94.19 83 SER B C 1
ATOM 1590 O O . SER B 1 83 ? -3.693 -11.234 -4.078 1 94.19 83 SER B O 1
ATOM 1592 N N . TYR B 1 84 ? -5.289 -9.867 -3.346 1 92.75 84 TYR B N 1
ATOM 1593 C CA . TYR B 1 84 ? -4.406 -8.75 -3.035 1 92.75 84 TYR B CA 1
ATOM 1594 C C . TYR B 1 84 ? -4.637 -8.25 -1.614 1 92.75 84 TYR B C 1
ATOM 1596 O O . TYR B 1 84 ? -5.777 -7.996 -1.217 1 92.75 84 TYR B O 1
ATOM 1604 N N . SER B 1 85 ? -3.502 -8.203 -0.823 1 91.69 85 SER B N 1
ATOM 1605 C CA . SER B 1 85 ? -3.572 -7.625 0.514 1 91.69 85 SER B CA 1
ATOM 1606 C C . SER B 1 85 ? -2.643 -6.422 0.645 1 91.69 85 SER B C 1
ATOM 1608 O O . SER B 1 85 ? -1.446 -6.52 0.365 1 91.69 85 SER B O 1
ATOM 1610 N N . HIS B 1 86 ? -3.24 -5.344 0.88 1 88.62 86 HIS B N 1
ATOM 1611 C CA . HIS B 1 86 ? -2.492 -4.141 1.233 1 88.62 86 HIS B CA 1
ATOM 1612 C C . HIS B 1 86 ? -2.266 -4.055 2.738 1 88.62 86 HIS B C 1
ATOM 1614 O O . HIS B 1 86 ? -3.221 -4.086 3.518 1 88.62 86 HIS B O 1
ATOM 1620 N N . LEU B 1 87 ? -1.023 -3.949 3.1 1 90.44 87 LEU B N 1
ATOM 1621 C CA . LEU B 1 87 ? -0.705 -4.016 4.52 1 90.44 87 LEU B CA 1
ATOM 1622 C C . LEU B 1 87 ? -0.861 -2.65 5.18 1 90.44 87 LEU B C 1
ATOM 1624 O O . LEU B 1 87 ? -0.768 -2.531 6.402 1 90.44 87 LEU B O 1
ATOM 1628 N N . GLY B 1 88 ? -1.149 -1.735 4.391 1 89.44 88 GLY B N 1
ATOM 1629 C CA . GLY B 1 88 ? -1.334 -0.388 4.906 1 89.44 88 GLY B CA 1
ATOM 1630 C C . GLY B 1 88 ? -0.342 0.609 4.336 1 89.44 88 GLY B C 1
ATOM 1631 O O . GLY B 1 88 ? 0.61 0.224 3.654 1 89.44 88 GLY B O 1
ATOM 1632 N N . SER B 1 89 ? -0.644 1.809 4.465 1 91.38 89 SER B 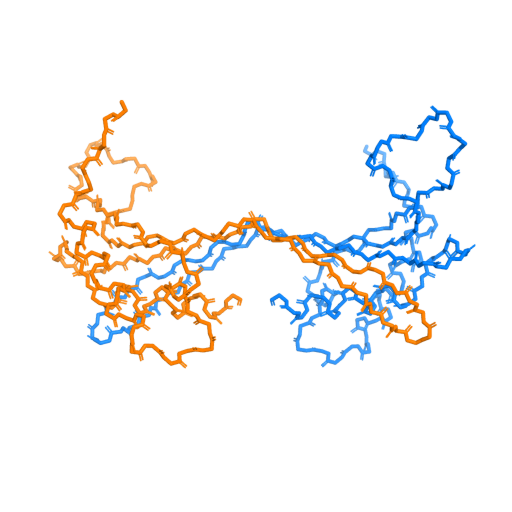N 1
ATOM 1633 C CA . SER B 1 89 ? 0.232 2.908 4.074 1 91.38 89 SER B CA 1
ATOM 1634 C C . SER B 1 89 ? 0.057 4.109 4.996 1 91.38 89 SER B C 1
ATOM 1636 O O . SER B 1 89 ? -0.923 4.191 5.738 1 91.38 89 SER B O 1
ATOM 1638 N N . HIS B 1 90 ? 1.094 4.938 4.918 1 94.38 90 HIS B N 1
ATOM 1639 C CA . HIS B 1 90 ? 1.079 6.172 5.695 1 94.38 90 HIS B CA 1
ATOM 1640 C C . HIS B 1 90 ? 1.382 7.379 4.816 1 94.38 90 HIS B C 1
ATOM 1642 O O . HIS B 1 90 ? 2.342 7.367 4.039 1 94.38 90 HIS B O 1
ATOM 1648 N N . ILE B 1 91 ? 0.539 8.344 4.938 1 95.75 91 ILE B N 1
ATOM 1649 C CA . ILE B 1 91 ? 0.781 9.633 4.297 1 95.75 91 ILE B CA 1
ATOM 1650 C C . ILE B 1 91 ? 1.053 10.695 5.359 1 95.75 91 ILE B C 1
ATOM 1652 O O . ILE B 1 91 ? 0.278 10.844 6.309 1 95.75 91 ILE B O 1
ATOM 1656 N N . SER B 1 92 ? 2.174 11.367 5.211 1 96.5 92 SER B N 1
ATOM 1657 C CA . SER B 1 92 ? 2.508 12.461 6.117 1 96.5 92 SER B CA 1
ATOM 1658 C C . SER B 1 92 ? 2.76 13.758 5.348 1 96.5 92 SER B C 1
ATOM 1660 O O . SER B 1 92 ? 3.578 13.781 4.426 1 96.5 92 SER B O 1
ATOM 1662 N N . ILE B 1 93 ? 2.049 14.758 5.719 1 96.62 93 ILE B N 1
ATOM 1663 C CA . ILE B 1 93 ? 2.234 16.078 5.133 1 96.62 93 ILE B CA 1
ATOM 1664 C C . ILE B 1 93 ? 2.742 17.047 6.199 1 96.62 93 ILE B C 1
ATOM 1666 O O . ILE B 1 93 ? 2.119 17.203 7.25 1 96.62 93 ILE B O 1
ATOM 1670 N N . ARG B 1 94 ? 3.82 17.688 5.914 1 95.56 94 ARG B N 1
ATOM 1671 C CA . ARG B 1 94 ? 4.398 18.656 6.836 1 95.56 94 ARG B CA 1
ATOM 1672 C C . ARG B 1 94 ? 4.465 20.047 6.203 1 95.56 94 ARG B C 1
ATOM 1674 O O . ARG B 1 94 ? 4.949 20.188 5.078 1 95.56 94 ARG B O 1
ATOM 1681 N N . CYS B 1 95 ? 3.984 20.938 6.914 1 93.75 95 CYS B N 1
ATOM 1682 C CA . CYS B 1 95 ? 4.031 22.344 6.48 1 93.75 95 CYS B CA 1
ATOM 1683 C C . CYS B 1 95 ? 5.355 22.984 6.875 1 93.75 95 CYS B C 1
ATOM 1685 O O . CYS B 1 95 ? 5.871 22.734 7.965 1 93.75 95 CYS B O 1
ATOM 1687 N N . THR B 1 96 ? 5.895 23.859 6.02 1 87.62 96 THR B N 1
ATOM 1688 C CA . THR B 1 96 ? 7.191 24.469 6.273 1 87.62 96 THR B CA 1
ATOM 1689 C C . THR B 1 96 ? 7.027 25.906 6.77 1 87.62 96 THR B C 1
ATOM 1691 O O . THR B 1 96 ? 8.008 26.625 6.965 1 87.62 96 THR B O 1
ATOM 1694 N N . CYS B 1 97 ? 5.832 26.266 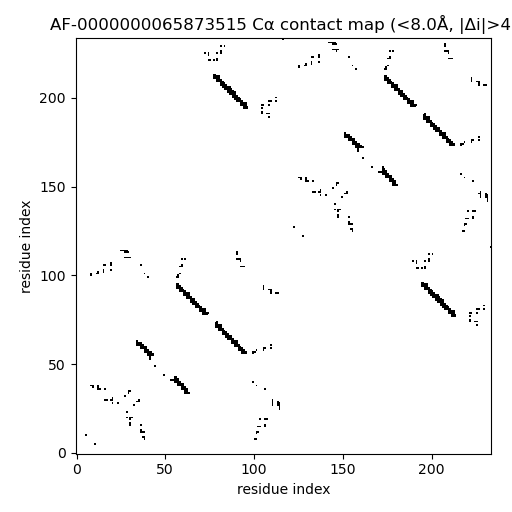6.996 1 89.31 97 CYS B N 1
ATOM 1695 C CA . CYS B 1 97 ? 5.641 27.641 7.43 1 89.31 97 CYS B CA 1
ATOM 1696 C C . CYS B 1 97 ? 5.852 27.781 8.938 1 89.31 97 CYS B C 1
ATOM 1698 O O . CYS B 1 97 ? 6.02 26.781 9.633 1 89.31 97 CYS B O 1
ATOM 1700 N N . ASN B 1 98 ? 5.848 29.109 9.438 1 87.44 98 ASN B N 1
ATOM 1701 C CA . ASN B 1 98 ? 6.102 29.375 10.852 1 87.44 98 ASN B CA 1
ATOM 1702 C C . ASN B 1 98 ? 4.809 29.625 11.617 1 87.44 98 ASN B C 1
ATOM 1704 O O . ASN B 1 98 ? 4.828 30.203 12.711 1 87.44 98 ASN B O 1
ATOM 1708 N N . LYS B 1 99 ? 3.707 29.266 11.109 1 89.94 99 LYS B N 1
ATOM 1709 C CA . LYS B 1 99 ? 2.406 29.375 11.758 1 89.94 99 LYS B CA 1
ATOM 1710 C C . LYS B 1 99 ? 1.791 28 12.008 1 89.94 99 LYS B C 1
ATOM 1712 O O . LYS B 1 99 ? 1.002 27.516 11.203 1 89.94 99 LYS B O 1
ATOM 1717 N N . PRO B 1 100 ? 2.061 27.5 13.117 1 91.56 100 PRO B N 1
ATOM 1718 C CA . PRO B 1 100 ? 1.632 26.125 13.398 1 91.56 100 PRO B CA 1
ATOM 1719 C C . PRO B 1 100 ? 0.122 26 13.594 1 91.56 100 PRO B C 1
ATOM 1721 O O . PRO B 1 100 ? -0.349 25.875 14.727 1 91.56 100 PRO B O 1
ATOM 1724 N N . ARG B 1 101 ? -0.596 26.047 12.57 1 94.06 101 ARG B N 1
ATOM 1725 C CA . ARG B 1 101 ? -2.043 25.859 12.539 1 94.06 101 ARG B CA 1
ATOM 1726 C C . ARG B 1 101 ? -2.465 25.031 11.328 1 94.06 101 ARG B C 1
ATOM 1728 O O . ARG B 1 101 ? -1.717 24.922 10.352 1 94.06 101 ARG B O 1
ATOM 1735 N N . PRO B 1 102 ? -3.639 24.516 11.406 1 95.94 102 PRO B N 1
ATOM 1736 C CA . PRO B 1 102 ? -4.141 23.781 10.25 1 95.94 102 PRO B CA 1
ATOM 1737 C C . PRO B 1 102 ? -4.32 24.656 9.016 1 95.94 102 PRO B C 1
ATOM 1739 O O . PRO B 1 102 ? -4.75 25.812 9.133 1 95.94 102 PRO B O 1
ATOM 1742 N N . HIS B 1 103 ? -3.869 24.094 7.91 1 95.06 103 HIS B N 1
ATOM 1743 C CA . HIS B 1 103 ? -4.039 24.734 6.609 1 95.06 103 HIS B CA 1
ATOM 1744 C C . HIS B 1 103 ? -4.766 23.812 5.637 1 95.06 103 HIS B C 1
ATOM 1746 O O . HIS B 1 103 ? -4.555 22.594 5.652 1 95.06 103 HIS B O 1
ATOM 1752 N N . LEU B 1 104 ? -5.582 24.453 4.754 1 95.31 104 LEU B N 1
ATOM 1753 C CA . LEU B 1 104 ? -6.273 23.656 3.74 1 95.31 104 LEU B CA 1
ATOM 1754 C C . LEU B 1 104 ? -5.277 22.953 2.828 1 95.31 104 LEU B C 1
ATOM 1756 O O . LEU B 1 104 ? -5.527 21.828 2.377 1 95.31 104 LEU B O 1
ATOM 1760 N N . SER B 1 105 ? -4.125 23.594 2.646 1 94.69 105 SER B N 1
ATOM 1761 C CA . SER B 1 105 ? -3.107 23.047 1.763 1 94.69 105 SER B CA 1
ATOM 1762 C C . SER B 1 105 ? -2.627 21.688 2.26 1 94.69 105 SER B C 1
ATOM 1764 O O . SER B 1 105 ? -2.23 20.828 1.464 1 94.69 105 SER B O 1
ATOM 1766 N N . LEU B 1 106 ? -2.623 21.453 3.531 1 96.94 106 LEU B N 1
ATOM 1767 C CA . LEU B 1 106 ? -2.219 20.172 4.094 1 96.94 106 LEU B CA 1
ATOM 1768 C C . LEU B 1 106 ? -3.168 19.062 3.654 1 96.94 106 LEU B C 1
ATOM 1770 O O . LEU B 1 106 ? -2.729 17.969 3.287 1 96.94 106 LEU B O 1
ATOM 1774 N N . ILE B 1 107 ? -4.473 19.359 3.609 1 97.19 107 ILE B N 1
ATOM 1775 C CA . ILE B 1 107 ? -5.5 18.391 3.24 1 97.19 107 ILE B CA 1
ATOM 1776 C C . ILE B 1 107 ? -5.426 18.109 1.742 1 97.19 107 ILE B C 1
ATOM 1778 O O . ILE B 1 107 ? -5.488 16.953 1.322 1 97.19 107 ILE B O 1
ATOM 1782 N N . GLU B 1 108 ? -5.262 19.125 1.072 1 95.62 108 GLU B N 1
ATOM 1783 C CA . GLU B 1 108 ? -5.164 18.984 -0.376 1 95.62 108 GLU B CA 1
ATOM 1784 C C . GLU B 1 108 ? -3.943 18.156 -0.769 1 95.62 108 GLU B C 1
ATOM 1786 O O . GLU B 1 108 ? -4.023 17.297 -1.656 1 95.62 108 GLU B O 1
ATOM 1791 N N . ALA B 1 109 ? -2.818 18.422 -0.099 1 95.12 109 ALA B N 1
ATOM 1792 C CA . ALA B 1 109 ? -1.603 17.656 -0.357 1 95.12 109 ALA B CA 1
ATOM 1793 C C . ALA B 1 109 ? -1.798 16.188 -0.004 1 95.12 109 ALA B C 1
ATOM 1795 O O . ALA B 1 109 ? -1.367 15.297 -0.747 1 95.12 109 ALA B O 1
ATOM 1796 N N . ALA B 1 110 ? -2.434 15.953 1.122 1 96.56 110 ALA B N 1
ATOM 1797 C CA . ALA B 1 110 ? -2.707 14.578 1.528 1 96.56 110 ALA B CA 1
ATOM 1798 C C . ALA B 1 110 ? -3.555 13.859 0.484 1 96.56 110 ALA B C 1
ATOM 1800 O O . ALA B 1 110 ? -3.273 12.711 0.133 1 96.56 110 ALA B O 1
ATOM 1801 N N . CYS B 1 111 ? -4.578 14.547 -0.025 1 95.75 111 CYS B N 1
ATOM 1802 C CA . CYS B 1 111 ? -5.438 13.953 -1.044 1 95.75 111 CYS B CA 1
ATOM 1803 C C . CYS B 1 111 ? -4.66 13.688 -2.328 1 95.75 111 CYS B C 1
ATOM 1805 O O . CYS B 1 111 ? -4.848 12.656 -2.975 1 95.75 111 CYS B O 1
ATOM 1807 N N . SER B 1 112 ? -3.818 14.586 -2.654 1 92.38 112 SER B N 1
ATOM 1808 C CA . SER B 1 112 ? -2.963 14.383 -3.82 1 92.38 112 SER B CA 1
ATOM 1809 C C . SER B 1 112 ? -2.09 13.148 -3.66 1 92.38 112 SER B C 1
ATOM 1811 O O . SER B 1 112 ? -1.981 12.336 -4.582 1 92.38 112 SER B O 1
ATOM 1813 N N . MET B 1 113 ? -1.473 12.984 -2.498 1 92.06 113 MET B N 1
ATOM 1814 C CA . MET B 1 113 ? -0.629 11.82 -2.227 1 92.06 113 MET B CA 1
ATOM 1815 C C . MET B 1 113 ? -1.445 10.539 -2.258 1 92.06 113 MET B C 1
ATOM 1817 O O . MET B 1 113 ? -0.963 9.5 -2.723 1 92.06 113 MET B O 1
ATOM 1821 N N . TYR B 1 114 ? -2.682 10.617 -1.757 1 91.38 114 TYR B N 1
ATOM 1822 C CA . TYR B 1 114 ? -3.588 9.477 -1.724 1 91.38 114 TYR B CA 1
ATOM 1823 C C . TYR B 1 114 ? -3.887 8.977 -3.131 1 91.38 114 TYR B C 1
ATOM 1825 O O . TYR B 1 114 ? -4.121 7.781 -3.336 1 91.38 114 TYR B O 1
ATOM 1833 N N . ASN B 1 115 ? -3.854 9.859 -4.105 1 87.75 115 ASN B N 1
ATOM 1834 C CA . ASN B 1 115 ? -4.148 9.5 -5.488 1 87.75 115 ASN B CA 1
ATOM 1835 C C . ASN B 1 115 ? -2.898 9.008 -6.219 1 87.75 115 ASN B C 1
ATOM 1837 O O . ASN B 1 115 ? -2.98 8.562 -7.363 1 87.75 115 ASN B O 1
ATOM 1841 N N . LEU B 1 116 ? -1.766 9.203 -5.676 1 76.12 116 LEU B N 1
ATOM 1842 C CA . LEU B 1 116 ? -0.541 8.695 -6.277 1 76.12 116 LEU B CA 1
ATOM 1843 C C . LEU B 1 116 ? -0.307 7.242 -5.887 1 76.12 116 LEU B C 1
ATOM 1845 O O . LEU B 1 116 ? 0.551 6.566 -6.461 1 76.12 116 LEU B O 1
ATOM 1849 N N . ASP B 1 117 ? -0.94 6.789 -4.867 1 63.53 117 ASP B N 1
ATOM 1850 C CA . ASP B 1 117 ? -0.844 5.395 -4.449 1 63.53 117 ASP B CA 1
ATOM 1851 C C . ASP B 1 117 ? -1.658 4.484 -5.371 1 63.53 117 ASP B C 1
ATOM 1853 O O . ASP B 1 117 ? -2.742 4.863 -5.82 1 63.53 117 ASP B O 1
#

Organism: Canine adenovirus serotype 1 (strain Glaxo) (NCBI:txid10513)

Secondary structure (DSSP, 8-state):
-------HHHHHHHHHHHHHHHH---SS-TTTTTPPEEEEEE----GGG--TT---EEEEEEEEPPEEEEEEEEETTEEEEEEEEE--EEEEEEE-SS--S--HHHHHHHHHHHHH-/-------HHHHHHHHHHHHHHHH---SS-TTTTTPPEEEEEEPPPPGGG--TT---EEEEEEEEPPEEEEEEEEETTEEEEEEEEE--EEEEEEE-SS--S--HHHHHHHHHHHTT-

Sequence (234 aa):
MAMTEESVDQVEVNCLCVQHGQSCNNTRCFVKEGLRANWFYNPVLEEFAIPDSYQEGHGVNVKITFSHRSRNLRHNGHDVICSYSHLGSHISIRCTCNKPRPHLSLIEAACSMYNLDMAMTEESVDQVEVNCLCVQHGQSCNNTRCFVKEGLRANWFYNPVLEEFAIPDSYQEGHGVNVKITFSHRSRNLRHNGHDVICSYSHLGSHISIRCTCNKPRPHLSLIEAACSMYNLD

Solvent-accessible surface area (backbone atoms only — not comparable to full-atom values): 13547 Å² total; per-residue (Å²): 128,81,75,74,74,73,51,71,57,40,52,49,40,50,52,44,41,53,54,44,50,74,67,61,80,62,95,53,46,48,52,75,71,69,46,58,71,43,66,48,74,36,70,87,68,66,84,87,69,63,58,91,82,63,65,69,38,25,36,37,36,33,64,42,67,66,43,74,48,72,48,78,44,76,36,96,90,41,54,30,44,36,36,38,35,38,60,20,33,38,38,38,29,33,41,72,69,95,64,89,60,80,51,65,49,49,53,52,49,46,32,53,54,58,56,72,92,129,80,75,74,72,75,51,72,59,41,52,50,41,49,52,46,42,53,54,44,50,74,67,61,80,61,96,55,44,49,53,75,71,68,48,59,71,43,68,47,75,34,71,87,68,68,82,87,69,62,57,91,84,64,64,69,36,27,38,36,34,34,63,44,66,66,43,76,48,72,49,78,46,76,38,95,91,38,55,30,44,36,35,41,34,38,62,20,35,38,38,37,29,33,41,74,68,96,63,88,62,79,52,66,47,49,54,51,50,47,32,54,53,57,56,71,92